Protein AF-0000000067839645 (afdb_homodimer)

Foldseek 3Di:
DPCPLVLLVQLLVLLVVLLVVVVVVCVPPPCVPPPVLVVLNVVLVVLSVLLVVLVVCLPVDLLSVLVNLLSSLVSSVSSQVSCCVPCNVVDPRRDSPCSPPCNVVSVVLNVCCVPPVDDSPPVVVVVD/DPCPLVLLVQLLVLLVVLLVVVVVVCVPPPCVPPPVLVVLNVVLVVLSVLLVVLVVCLPVDLLSVLVNLLSSLVSSVSSQVSCCVPCNVVDPRRDSDCSDPCNVVSVVLNVCCVPPVDDSPPVVVVVD

Radius of gyration: 18.56 Å; Cα contacts (8 Å, |Δi|>4): 330; chains: 2; bounding box: 55×51×39 Å

Secondary structure (DSSP, 8-state):
---TTHHHHHHHHHHHHHHHHHHHHHHTSGGGG-HHHHHHHHHHHHHHHHHHHHHTTTTS-HHHHHHHHHHHHHHHHHHHHHHHHHHTTSS---------THHHHHHHHHHHHHHH------HHHHT-/---TTHHHHHHHHHHHHHHHHHHHHHHTSGGGG-HHHHHHHHHHHHHHHHHHHHHTTTTS-HHHHHHHHHHHHHHHHHHHHHHHHHHTTSS---------THHHHHHHHHHHHHHH------HHHHT-

Organism: Pseudomonas putida (strain ATCC 47054 / DSM 6125 / CFBP 8728 / NCIMB 11950 / KT2440) (NCBI:txid160488)

Structure (mmCIF, N/CA/C/O backbone):
data_AF-0000000067839645-model_v1
#
loop_
_entity.id
_entity.type
_entity.pdbx_description
1 polymer 'Acyl-CoA dehydrogenase'
#
loop_
_atom_site.group_PDB
_atom_site.id
_atom_site.type_symbol
_atom_site.label_atom_id
_atom_site.label_alt_id
_atom_site.label_comp_id
_atom_site.label_asym_id
_atom_site.label_entity_id
_atom_site.label_seq_id
_atom_site.pdbx_PDB_ins_code
_atom_site.Cartn_x
_atom_site.Cartn_y
_atom_site.Cartn_z
_atom_site.occupancy
_atom_site.B_iso_or_equiv
_atom_site.auth_seq_id
_atom_site.auth_comp_id
_atom_site.auth_asym_id
_atom_site.auth_atom_id
_atom_site.pdbx_PDB_model_num
ATOM 1 N N . MET A 1 1 ? -16.297 13.891 -16.578 1 31.3 1 MET A N 1
ATOM 2 C CA . MET A 1 1 ? -15.297 13.172 -15.797 1 31.3 1 MET A CA 1
ATOM 3 C C . MET A 1 1 ? -15.742 11.742 -15.516 1 31.3 1 MET A C 1
ATOM 5 O O . MET A 1 1 ? -16.828 11.523 -14.977 1 31.3 1 MET A O 1
ATOM 9 N N . SER A 1 2 ? -15.43 10.781 -16.25 1 42.25 2 SER A N 1
ATOM 10 C CA . SER A 1 2 ? -16 9.438 -16.203 1 42.25 2 SER A CA 1
ATOM 11 C C . SER A 1 2 ? -16.203 8.969 -14.766 1 42.25 2 SER A C 1
ATOM 13 O O . SER A 1 2 ? -15.336 9.203 -13.914 1 42.25 2 SER A O 1
ATOM 15 N N . ASN A 1 3 ? -17.453 8.906 -14.258 1 50.56 3 ASN A N 1
ATOM 16 C CA . ASN A 1 3 ? -17.969 8.344 -13.016 1 50.56 3 ASN A CA 1
ATOM 17 C C . ASN A 1 3 ? -17.297 7.027 -12.664 1 50.56 3 ASN A C 1
ATOM 19 O O . ASN A 1 3 ? -17.797 6.27 -11.828 1 50.56 3 ASN A O 1
ATOM 23 N N . THR A 1 4 ? -16.188 6.832 -13.508 1 67.38 4 THR A N 1
ATOM 24 C CA . THR A 1 4 ? -15.57 5.523 -13.32 1 67.38 4 THR A CA 1
ATOM 25 C C . THR A 1 4 ? -14.758 5.484 -12.031 1 67.38 4 THR A C 1
ATOM 27 O O . THR A 1 4 ? -14.18 6.496 -11.625 1 67.38 4 THR A O 1
ATOM 30 N N . HIS A 1 5 ? -14.898 4.707 -11.281 1 77 5 HIS A N 1
ATOM 31 C CA . HIS A 1 5 ? -14.195 4.367 -10.047 1 77 5 HIS A CA 1
ATOM 32 C C . HIS A 1 5 ? -14.68 5.238 -8.891 1 77 5 HIS A C 1
ATOM 34 O O . HIS A 1 5 ? -13.875 5.652 -8.047 1 77 5 HIS A O 1
ATOM 40 N N . SER A 1 6 ? -15.914 5.668 -8.938 1 80.88 6 SER A N 1
ATOM 41 C CA . SER A 1 6 ? -16.484 6.613 -7.984 1 80.88 6 SER A CA 1
ATOM 42 C C . SER A 1 6 ? -16.203 6.195 -6.547 1 80.88 6 SER A C 1
ATOM 44 O O . SER A 1 6 ? -15.844 7.027 -5.715 1 80.88 6 SER A O 1
ATOM 46 N N . GLN A 1 7 ? -16.375 4.895 -6.305 1 81.75 7 GLN A N 1
ATOM 47 C CA . GLN A 1 7 ? -16.172 4.457 -4.93 1 81.75 7 GLN A CA 1
ATOM 48 C C . GLN A 1 7 ? -14.727 4.668 -4.496 1 81.75 7 GLN A C 1
ATOM 50 O O . GLN A 1 7 ? -14.469 5.184 -3.406 1 81.75 7 GLN A O 1
ATOM 55 N N . GLY A 1 8 ? -13.891 4.297 -5.367 1 90.94 8 GLY A N 1
ATOM 56 C CA . GLY A 1 8 ? -12.484 4.492 -5.059 1 90.94 8 GLY A CA 1
ATOM 57 C C . GLY A 1 8 ? -12.094 5.953 -4.926 1 90.94 8 GLY A C 1
ATOM 58 O O . GLY A 1 8 ? -11.328 6.32 -4.035 1 90.94 8 GLY A O 1
ATOM 59 N N . ARG A 1 9 ? -12.609 6.793 -5.707 1 93.12 9 ARG A N 1
ATOM 60 C CA . ARG A 1 9 ? -12.32 8.219 -5.656 1 93.12 9 ARG A CA 1
ATOM 61 C C . ARG A 1 9 ? -12.859 8.844 -4.371 1 93.12 9 ARG A C 1
ATOM 63 O O . ARG A 1 9 ? -12.211 9.719 -3.783 1 93.12 9 ARG A O 1
ATOM 70 N N . GLY A 1 10 ? -14.039 8.414 -3.971 1 92.62 10 GLY A N 1
ATOM 71 C CA . GLY A 1 10 ? -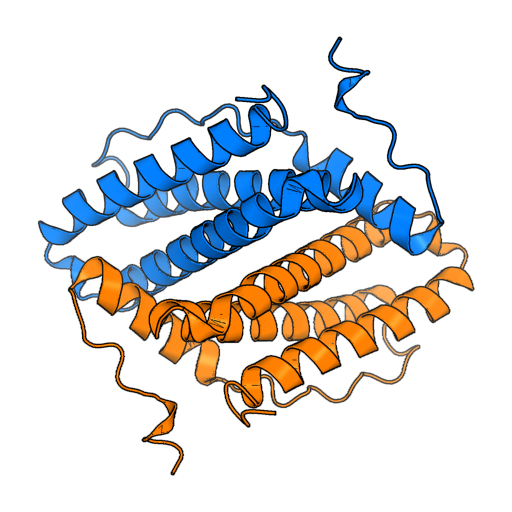14.586 8.867 -2.701 1 92.62 10 GLY A CA 1
ATOM 72 C C . GLY A 1 10 ? -13.719 8.492 -1.512 1 92.62 10 GLY A C 1
ATOM 73 O O . GLY A 1 10 ? -13.453 9.336 -0.65 1 92.62 10 GLY A O 1
ATOM 74 N N . ASP A 1 11 ? -13.281 7.238 -1.482 1 92.38 11 ASP A N 1
ATOM 75 C CA . ASP A 1 11 ? -12.406 6.773 -0.406 1 92.38 11 ASP A CA 1
ATOM 76 C C . ASP A 1 11 ? -11.109 7.582 -0.362 1 92.38 11 ASP A C 1
ATOM 78 O O . ASP A 1 11 ? -10.672 8 0.711 1 92.38 11 ASP A O 1
ATOM 82 N N . LEU A 1 12 ? -10.555 7.77 -1.471 1 95.69 12 LEU A N 1
ATOM 83 C CA . LEU A 1 12 ? -9.289 8.5 -1.539 1 95.69 12 LEU A CA 1
ATOM 84 C C . LEU A 1 12 ? -9.484 9.953 -1.117 1 95.69 12 LEU A C 1
ATOM 86 O O . LEU A 1 12 ? -8.656 10.5 -0.384 1 95.69 12 LEU A O 1
ATOM 90 N N . ALA A 1 13 ? -10.516 10.555 -1.562 1 95.5 13 ALA A N 1
ATOM 91 C CA . ALA A 1 13 ? -10.82 11.922 -1.161 1 95.5 13 ALA A CA 1
ATOM 92 C C . ALA A 1 13 ? -11 12.023 0.351 1 95.5 13 ALA A C 1
ATOM 94 O O . ALA A 1 13 ? -10.531 12.977 0.975 1 95.5 13 ALA A O 1
ATOM 95 N N . HIS A 1 14 ? -11.688 11.055 0.84 1 93.56 14 HIS A N 1
ATOM 96 C CA . HIS A 1 14 ? -11.883 11.016 2.285 1 93.56 14 HIS A CA 1
ATOM 97 C C . HIS A 1 14 ? -10.555 10.898 3.02 1 93.56 14 HIS A C 1
ATOM 99 O O . HIS A 1 14 ? -10.297 11.641 3.975 1 93.56 14 HIS A O 1
ATOM 105 N N . ALA A 1 15 ? -9.727 10.008 2.586 1 95.5 15 ALA A N 1
ATOM 106 C CA . ALA A 1 15 ? -8.414 9.82 3.207 1 95.5 15 ALA A CA 1
ATOM 107 C C . ALA A 1 15 ? -7.613 11.117 3.186 1 95.5 15 ALA A C 1
ATOM 109 O O . ALA A 1 15 ? -7.008 11.5 4.191 1 95.5 15 ALA A O 1
ATOM 110 N N . ARG A 1 16 ? -7.633 11.781 2.1 1 96.56 16 ARG A N 1
ATOM 111 C CA . ARG A 1 16 ? -6.91 13.047 1.956 1 96.56 16 ARG A CA 1
ATOM 112 C C . ARG A 1 16 ? -7.469 14.109 2.893 1 96.56 16 ARG A C 1
ATOM 114 O O . ARG A 1 16 ? -6.715 14.883 3.482 1 96.56 16 ARG A O 1
ATOM 121 N N . HIS A 1 17 ? -8.734 14.086 2.975 1 95.06 17 HIS A N 1
ATOM 122 C CA . HIS A 1 17 ? -9.391 15.062 3.844 1 95.06 17 HIS A CA 1
ATOM 123 C C . HIS A 1 17 ? -9.016 14.828 5.305 1 95.06 17 HIS A C 1
ATOM 125 O O . HIS A 1 17 ? -8.68 15.766 6.023 1 95.06 17 HIS A O 1
ATOM 131 N N . VAL A 1 18 ? -9.133 13.609 5.691 1 93.62 18 VAL A N 1
ATOM 132 C CA . VAL A 1 18 ? -8.797 13.258 7.066 1 93.62 18 VAL A CA 1
ATOM 133 C C . VAL A 1 18 ? -7.336 13.586 7.348 1 93.62 18 VAL A C 1
ATOM 135 O O . VAL A 1 18 ? -7.004 14.117 8.406 1 93.62 18 VAL A O 1
ATOM 138 N N . GLU A 1 19 ? -6.445 13.266 6.41 1 95.38 19 GLU A N 1
ATOM 139 C CA . GLU A 1 19 ? -5.031 13.578 6.59 1 95.38 19 GLU A CA 1
ATOM 140 C C . GLU A 1 19 ? -4.816 15.078 6.781 1 95.38 19 GLU A C 1
ATOM 142 O O . GLU A 1 19 ? -4.078 15.492 7.68 1 95.38 19 GLU A O 1
ATOM 147 N N . ALA A 1 20 ? -5.395 15.852 5.969 1 95.31 20 ALA A N 1
ATOM 148 C CA . ALA A 1 20 ? -5.238 17.297 6.047 1 95.31 20 ALA A CA 1
ATOM 149 C C . ALA A 1 20 ? -5.684 17.828 7.41 1 95.31 20 ALA A C 1
ATOM 151 O O . ALA A 1 20 ? -4.992 18.641 8.023 1 95.31 20 ALA A O 1
ATOM 152 N N . ALA A 1 21 ? -6.832 17.328 7.855 1 92.5 21 ALA A N 1
ATOM 153 C CA . ALA A 1 21 ? -7.34 17.734 9.164 1 92.5 21 ALA A CA 1
ATOM 154 C C . ALA A 1 21 ? -6.398 17.312 10.281 1 92.5 21 ALA A C 1
ATOM 156 O O . ALA A 1 21 ? -6.16 18.062 11.227 1 92.5 21 ALA A O 1
ATOM 157 N N . LEU A 1 22 ? -5.891 16.141 10.141 1 93.31 22 LEU A N 1
ATOM 158 C CA . LEU A 1 22 ? -4.969 15.586 11.125 1 93.31 22 LEU A CA 1
ATOM 159 C C . LEU A 1 22 ? -3.691 16.422 11.195 1 93.31 22 LEU A C 1
ATOM 161 O O . LEU A 1 22 ? -3.227 16.766 12.289 1 93.31 22 LEU A O 1
ATOM 165 N N . LEU A 1 23 ? -3.125 16.734 10.047 1 95.62 23 LEU A N 1
ATOM 166 C CA . LEU A 1 23 ? -1.9 17.516 10 1 95.62 23 LEU A CA 1
ATOM 167 C C . LEU A 1 23 ? -2.119 18.891 10.625 1 95.62 23 LEU A C 1
ATOM 169 O O . LEU A 1 23 ? -1.296 19.359 11.414 1 95.62 23 LEU A O 1
ATOM 173 N N . ASP A 1 24 ? -3.193 19.516 10.289 1 94 24 ASP A N 1
ATOM 174 C CA . ASP A 1 24 ? -3.516 20.828 10.836 1 94 24 ASP A CA 1
ATOM 175 C C . ASP A 1 24 ? -3.613 20.781 12.359 1 94 24 ASP A C 1
ATOM 177 O O . ASP A 1 24 ? -3.043 21.625 13.055 1 94 24 ASP A O 1
ATOM 181 N N . TYR A 1 25 ? -4.301 19.797 12.875 1 93.25 25 TYR A N 1
ATOM 182 C CA . TYR A 1 25 ? -4.457 19.625 14.312 1 93.25 25 TYR A CA 1
ATOM 183 C C . TYR A 1 25 ? -3.105 19.391 14.984 1 93.25 25 TYR A C 1
ATOM 185 O O . TYR A 1 25 ? -2.787 20.031 15.984 1 93.25 25 TYR A O 1
ATOM 193 N N . LEU A 1 26 ? -2.301 18.5 14.43 1 94.75 26 LEU A N 1
ATOM 194 C CA . LEU A 1 26 ? -1.041 18.094 15.039 1 94.75 26 LEU A CA 1
ATOM 195 C C . LEU A 1 26 ? -0.043 19.25 15.039 1 94.75 26 LEU A C 1
ATOM 197 O O . LEU A 1 26 ? 0.777 19.359 15.953 1 94.75 26 LEU A O 1
ATOM 201 N N . ARG A 1 27 ? -0.127 20.047 14.039 1 95.06 27 ARG A N 1
ATOM 202 C CA . ARG A 1 27 ? 0.801 21.172 13.953 1 95.06 27 ARG A CA 1
ATOM 203 C C . ARG A 1 27 ? 0.582 22.156 15.102 1 95.06 27 ARG A C 1
ATOM 205 O O . ARG A 1 27 ? 1.478 22.938 15.438 1 95.06 27 ARG A O 1
ATOM 212 N N . GLY A 1 28 ? -0.592 22.094 15.68 1 93.56 28 GLY A N 1
ATOM 213 C CA . GLY A 1 28 ? -0.87 22.906 16.844 1 93.56 28 GLY A CA 1
ATOM 214 C C . GLY A 1 28 ? -0.535 22.219 18.156 1 93.56 28 GLY A C 1
ATOM 215 O O . GLY A 1 28 ? -0.746 22.781 19.234 1 93.56 28 GLY A O 1
ATOM 216 N N . GLN A 1 29 ? -0.069 21.031 18.062 1 92.19 29 GLN A N 1
ATOM 217 C CA . GLN A 1 29 ? 0.238 20.234 19.25 1 92.19 29 GLN A CA 1
ATOM 218 C C . GLN A 1 29 ? 1.743 20.047 19.406 1 92.19 29 GLN A C 1
ATOM 220 O O . GLN A 1 29 ? 2.473 19.969 18.422 1 92.19 29 GLN A O 1
ATOM 225 N N . SER A 1 30 ? 2.227 19.859 20.594 1 92.69 30 SER A N 1
ATOM 226 C CA . SER A 1 30 ? 3.631 19.562 20.859 1 92.69 30 SER A CA 1
ATOM 227 C C . SER A 1 30 ? 3.98 18.141 20.438 1 92.69 30 SER A C 1
ATOM 229 O O . SER A 1 30 ? 5.137 17.844 20.125 1 92.69 30 SER A O 1
ATOM 231 N N . ALA A 1 31 ? 3.014 17.328 20.328 1 92 31 ALA A N 1
ATOM 232 C CA . ALA A 1 31 ? 3.205 15.922 20 1 92 31 ALA A CA 1
ATOM 233 C C . ALA A 1 31 ? 3.709 15.758 18.562 1 92 31 ALA A C 1
ATOM 235 O O . ALA A 1 31 ? 4.172 14.68 18.188 1 92 31 ALA A O 1
ATOM 236 N N . ARG A 1 32 ? 3.686 16.828 17.781 1 94.25 32 ARG A N 1
ATOM 237 C CA . ARG A 1 32 ? 4.055 16.75 16.375 1 94.25 32 ARG A CA 1
ATOM 238 C C . ARG A 1 32 ? 5.508 16.328 16.203 1 94.25 32 ARG A C 1
ATOM 240 O O . ARG A 1 32 ? 5.926 15.938 15.117 1 94.25 32 ARG A O 1
ATOM 247 N N . HIS A 1 33 ? 6.289 16.391 17.359 1 94.38 33 HIS A N 1
ATOM 248 C CA . HIS A 1 33 ? 7.707 16.047 17.281 1 94.38 33 HIS A CA 1
ATOM 249 C C . HIS A 1 33 ? 7.969 14.648 17.812 1 94.38 33 HI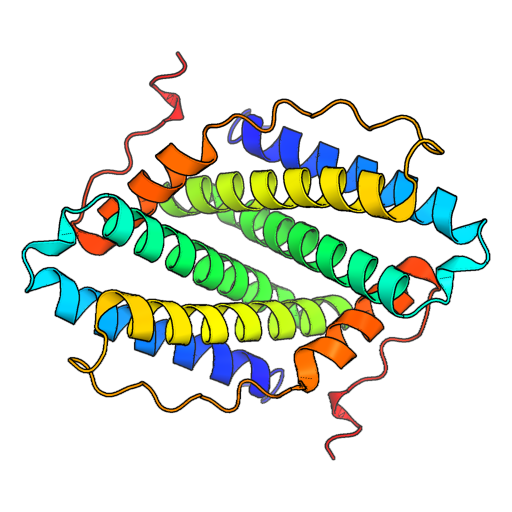S A C 1
ATOM 251 O O . HIS A 1 33 ? 9.102 14.172 17.797 1 94.38 33 HIS A O 1
ATOM 257 N N . GLU A 1 34 ? 6.926 13.922 18.25 1 95.06 34 GLU A N 1
ATOM 258 C CA . GLU A 1 34 ? 7.094 12.57 18.781 1 95.06 34 GLU A CA 1
ATOM 259 C C . GLU A 1 34 ? 7.262 11.555 17.656 1 95.06 34 GLU A C 1
ATOM 261 O O . GLU A 1 34 ? 6.531 11.594 16.656 1 95.06 34 GLU A O 1
ATOM 266 N N . ALA A 1 35 ? 8.148 10.586 17.891 1 93 35 ALA A N 1
ATOM 267 C CA . ALA A 1 35 ? 8.547 9.625 16.875 1 93 35 ALA A CA 1
ATOM 268 C C . ALA A 1 35 ? 7.348 8.805 16.406 1 93 35 ALA A C 1
ATOM 270 O O . ALA A 1 35 ? 7.188 8.555 15.203 1 93 35 ALA A O 1
ATOM 271 N N . LEU A 1 36 ? 6.504 8.422 17.344 1 91.56 36 LEU A N 1
ATOM 272 C CA . LEU A 1 36 ? 5.355 7.594 17 1 91.56 36 LEU A CA 1
ATOM 273 C C . LEU A 1 36 ? 4.355 8.375 16.156 1 91.56 36 LEU A C 1
ATOM 275 O O . LEU A 1 36 ? 3.754 7.824 15.227 1 91.56 36 LEU A O 1
ATOM 279 N N . VAL A 1 37 ? 4.211 9.648 16.453 1 94.81 37 VAL A N 1
ATOM 280 C CA . VAL A 1 37 ? 3.303 10.508 15.703 1 94.81 37 VAL A CA 1
ATOM 281 C C . VAL A 1 37 ? 3.84 10.719 14.289 1 94.81 37 VAL A C 1
ATOM 283 O O . VAL A 1 37 ? 3.111 10.547 13.312 1 94.81 37 VAL A O 1
ATOM 286 N N . ILE A 1 38 ? 5.102 10.992 14.234 1 96.19 38 ILE A N 1
ATOM 287 C CA . ILE A 1 38 ? 5.758 11.234 12.953 1 96.19 38 ILE A CA 1
ATOM 288 C C . ILE A 1 38 ? 5.684 9.977 12.094 1 96.19 38 ILE A C 1
ATOM 290 O O . ILE A 1 38 ? 5.352 10.047 10.906 1 96.19 38 ILE A O 1
ATOM 294 N N . ALA A 1 39 ? 5.898 8.867 12.703 1 93.94 39 ALA A N 1
ATOM 295 C CA . ALA A 1 39 ? 5.852 7.598 11.977 1 93.94 39 ALA A CA 1
ATOM 296 C C . ALA A 1 39 ? 4.441 7.301 11.477 1 93.94 39 ALA A C 1
ATOM 298 O O . ALA A 1 39 ? 4.262 6.816 10.359 1 93.94 39 ALA A O 1
ATOM 299 N N . ALA A 1 40 ? 3.465 7.586 12.32 1 94.19 40 ALA A N 1
ATOM 300 C CA . ALA A 1 40 ? 2.076 7.344 11.938 1 94.19 40 ALA A CA 1
ATOM 301 C C . ALA A 1 40 ? 1.67 8.227 10.758 1 94.19 40 ALA A C 1
ATOM 303 O O . ALA A 1 40 ? 0.991 7.766 9.836 1 94.19 40 ALA A O 1
ATOM 304 N N . VAL A 1 41 ? 2.119 9.438 10.758 1 96.25 41 VAL A N 1
ATOM 305 C CA . VAL A 1 41 ? 1.854 10.359 9.656 1 96.25 41 VAL A CA 1
ATOM 306 C C . VAL A 1 41 ? 2.535 9.852 8.391 1 96.25 41 VAL A C 1
ATOM 308 O O . VAL A 1 41 ? 1.938 9.867 7.309 1 96.25 41 VAL A O 1
ATOM 311 N N . GLY A 1 42 ? 3.721 9.406 8.539 1 96.25 42 GLY A N 1
ATOM 312 C CA . GLY A 1 42 ? 4.438 8.852 7.402 1 96.25 42 GLY A CA 1
ATOM 313 C C . GLY A 1 42 ? 3.756 7.645 6.793 1 96.25 42 GLY A C 1
ATOM 314 O O . GLY A 1 42 ? 3.691 7.508 5.57 1 96.25 42 GLY A O 1
ATOM 315 N N . GLU A 1 43 ? 3.25 6.797 7.641 1 94.38 43 GLU A N 1
ATOM 316 C CA . GLU A 1 43 ? 2.557 5.602 7.172 1 94.38 43 GLU A CA 1
ATOM 317 C C . GLU A 1 43 ? 1.294 5.965 6.395 1 94.38 43 GLU A C 1
ATOM 319 O O . GLU A 1 43 ? 1.037 5.41 5.324 1 94.38 43 GLU A O 1
ATOM 324 N N . LEU A 1 44 ? 0.556 6.863 6.953 1 96.38 44 LEU A N 1
ATOM 325 C CA . LEU A 1 44 ? -0.658 7.309 6.277 1 96.38 44 LEU A CA 1
ATOM 326 C C . LEU A 1 44 ? -0.33 7.938 4.93 1 96.38 44 LEU A C 1
ATOM 328 O O . LEU A 1 44 ? -1.001 7.66 3.932 1 96.38 44 LEU A O 1
ATOM 332 N N . ARG A 1 45 ? 0.666 8.742 4.891 1 96.69 45 ARG A N 1
ATOM 333 C CA . ARG A 1 45 ? 1.056 9.414 3.654 1 96.69 45 ARG A CA 1
ATOM 334 C C . ARG A 1 45 ? 1.403 8.406 2.566 1 96.69 45 ARG A C 1
ATOM 336 O O . ARG A 1 45 ? 0.997 8.562 1.413 1 96.69 45 ARG A O 1
ATOM 343 N N . ILE A 1 46 ? 2.072 7.367 2.939 1 95.5 46 ILE A N 1
ATOM 344 C CA . ILE A 1 46 ? 2.488 6.371 1.954 1 95.5 46 ILE A CA 1
ATOM 345 C C . ILE A 1 46 ? 1.259 5.684 1.366 1 95.5 46 ILE A C 1
ATOM 347 O O . ILE A 1 46 ? 1.217 5.391 0.169 1 95.5 46 ILE A O 1
ATOM 351 N N . ARG A 1 47 ? 0.303 5.41 2.207 1 96.06 47 ARG A N 1
ATOM 352 C CA . ARG A 1 47 ? -0.904 4.758 1.712 1 96.06 47 ARG A CA 1
ATOM 353 C C . ARG A 1 47 ? -1.668 5.668 0.757 1 96.06 47 ARG A C 1
ATOM 355 O O . ARG A 1 47 ? -2.203 5.211 -0.253 1 96.06 47 ARG A O 1
ATOM 362 N N . ILE A 1 48 ? -1.688 6.93 1.064 1 97.81 48 ILE A N 1
ATOM 363 C CA . ILE A 1 48 ? -2.361 7.895 0.201 1 97.81 48 ILE A CA 1
ATOM 364 C C . ILE A 1 48 ? -1.592 8.039 -1.109 1 97.81 48 ILE A C 1
ATOM 366 O O . ILE A 1 48 ? -2.188 8.055 -2.189 1 97.81 48 ILE A O 1
ATOM 370 N N . ASP A 1 49 ? -0.271 8.133 -1.041 1 97.56 49 ASP A N 1
ATOM 371 C CA . ASP A 1 49 ? 0.549 8.227 -2.246 1 97.56 49 ASP A CA 1
ATOM 372 C C . ASP A 1 49 ? 0.372 6.996 -3.131 1 97.56 49 ASP A C 1
ATOM 374 O O . ASP A 1 49 ? 0.309 7.113 -4.355 1 97.56 49 ASP A O 1
ATOM 378 N N . ALA A 1 50 ? 0.331 5.848 -2.479 1 97.69 50 ALA A N 1
ATOM 379 C CA . ALA A 1 50 ? 0.114 4.609 -3.227 1 97.69 50 ALA A CA 1
ATOM 380 C C . ALA A 1 50 ? -1.237 4.629 -3.934 1 97.69 50 ALA A C 1
ATOM 382 O O . ALA A 1 50 ? -1.334 4.27 -5.109 1 97.69 50 ALA A O 1
ATOM 383 N N . ALA A 1 51 ? -2.244 5.035 -3.236 1 97.38 51 ALA A N 1
ATOM 384 C CA . ALA A 1 51 ? -3.574 5.121 -3.832 1 97.38 51 ALA A CA 1
ATOM 385 C C . ALA A 1 51 ? -3.6 6.121 -4.984 1 97.38 51 ALA A C 1
ATOM 387 O O . ALA A 1 51 ? -4.207 5.859 -6.027 1 97.38 51 ALA A O 1
ATOM 388 N N . ASP A 1 52 ? -2.928 7.254 -4.852 1 98.06 52 ASP A N 1
ATOM 389 C CA . ASP A 1 52 ? -2.824 8.25 -5.914 1 98.06 52 ASP A CA 1
ATOM 390 C C . ASP A 1 52 ? -2.137 7.664 -7.145 1 98.06 52 ASP A C 1
ATOM 392 O O . ASP A 1 52 ? -2.578 7.887 -8.273 1 98.06 52 ASP A O 1
ATOM 396 N N . ALA A 1 53 ? -1.109 6.969 -6.895 1 98.06 53 ALA A N 1
ATOM 397 C CA . ALA A 1 53 ? -0.375 6.355 -8 1 98.06 53 ALA A CA 1
ATOM 398 C C . ALA A 1 53 ? -1.236 5.328 -8.727 1 98.06 53 ALA A C 1
ATOM 400 O O . ALA A 1 53 ? -1.219 5.254 -9.961 1 98.06 53 ALA A O 1
ATOM 401 N N . LEU A 1 54 ? -1.949 4.586 -7.988 1 97.56 54 LEU A N 1
ATOM 402 C CA . LEU A 1 54 ? -2.83 3.58 -8.578 1 97.56 54 LEU A CA 1
ATOM 403 C C . LEU A 1 54 ? -3.959 4.238 -9.359 1 97.56 54 LEU A C 1
ATOM 405 O O . LEU A 1 54 ? -4.379 3.721 -10.398 1 97.56 54 LEU A O 1
ATOM 409 N N . LEU A 1 55 ? -4.461 5.359 -8.859 1 97.19 55 LEU A N 1
ATOM 410 C CA . LEU A 1 55 ? -5.508 6.09 -9.562 1 97.19 55 LEU A CA 1
ATOM 411 C C . LEU A 1 55 ? -5.051 6.477 -10.969 1 97.19 55 LEU A C 1
ATOM 413 O O . LEU A 1 55 ? -5.828 6.387 -11.922 1 97.19 55 LEU A O 1
ATOM 417 N N . ALA A 1 56 ? -3.842 6.844 -11.07 1 96.19 56 ALA A N 1
ATOM 418 C CA . ALA A 1 56 ? -3.297 7.285 -12.352 1 96.19 56 ALA A CA 1
ATOM 419 C C . ALA A 1 56 ? -3.312 6.152 -13.375 1 96.19 56 ALA A C 1
ATOM 421 O O . ALA A 1 56 ? -3.258 6.398 -14.586 1 96.19 56 ALA A O 1
ATOM 422 N N . ARG A 1 57 ? -3.477 4.949 -12.945 1 94.56 57 ARG A N 1
ATOM 423 C CA . ARG A 1 57 ? -3.43 3.797 -13.844 1 94.56 57 ARG A CA 1
ATOM 424 C C . ARG A 1 57 ? -4.754 3.041 -13.836 1 94.56 57 ARG A C 1
ATOM 426 O O . ARG A 1 57 ? -4.855 1.951 -14.398 1 94.56 57 ARG A O 1
ATOM 433 N N . ALA A 1 58 ? -5.691 3.555 -13.164 1 95.56 58 ALA A N 1
ATOM 434 C CA . ALA A 1 58 ? -6.918 2.818 -12.883 1 95.56 58 ALA A CA 1
ATOM 435 C C . ALA A 1 58 ? -7.68 2.5 -14.164 1 95.56 58 ALA A C 1
ATOM 437 O O . ALA A 1 58 ? -8.5 1.582 -14.195 1 95.56 58 ALA A O 1
ATOM 438 N N . ASP A 1 59 ? -7.41 3.213 -15.227 1 94.12 59 ASP A N 1
ATOM 439 C CA . ASP A 1 59 ? -8.148 3.018 -16.469 1 94.12 59 ASP A CA 1
ATOM 440 C C . ASP A 1 59 ? -7.418 2.049 -17.391 1 94.12 59 ASP A C 1
ATOM 442 O O . ASP A 1 59 ? -7.906 1.729 -18.484 1 94.12 59 ASP A O 1
ATOM 446 N N . ALA A 1 60 ? -6.297 1.535 -16.984 1 94 60 ALA A N 1
ATOM 447 C CA . ALA A 1 60 ? -5.461 0.724 -17.875 1 94 60 ALA A CA 1
ATOM 448 C C . ALA A 1 60 ? -6.055 -0.669 -18.062 1 94 60 ALA A C 1
ATOM 450 O O . ALA A 1 60 ? -5.855 -1.301 -19.109 1 94 60 ALA A O 1
ATOM 451 N N . SER A 1 61 ? -6.703 -1.191 -17.078 1 92.81 61 SER A N 1
ATOM 452 C CA . SER A 1 61 ? -7.309 -2.52 -17.109 1 92.81 61 SER A CA 1
ATOM 453 C C . SER A 1 61 ? -8.297 -2.701 -15.961 1 92.81 61 SER A C 1
ATOM 455 O O . SER A 1 61 ? -8.383 -1.863 -15.062 1 92.81 61 SER A O 1
ATOM 457 N N . GLN A 1 62 ? -8.961 -3.818 -15.984 1 93.06 62 GLN A N 1
ATOM 458 C CA . GLN A 1 62 ? -9.875 -4.133 -14.898 1 93.06 62 GLN A CA 1
ATOM 459 C C . GLN A 1 62 ? -9.125 -4.43 -13.602 1 93.06 62 GLN A C 1
ATOM 461 O O . GLN A 1 62 ? -9.555 -4.027 -12.523 1 93.06 62 GLN A O 1
ATOM 466 N N . SER A 1 63 ? -8.016 -5.102 -13.758 1 93.56 63 SER A N 1
ATOM 467 C CA . SER A 1 63 ? -7.219 -5.402 -12.578 1 93.56 63 SER A CA 1
ATOM 468 C C . SER A 1 63 ? -6.641 -4.133 -11.961 1 93.56 63 SER A C 1
ATOM 470 O O . SER A 1 63 ? -6.547 -4.016 -10.734 1 93.56 63 SER A O 1
ATOM 472 N N . ALA A 1 64 ? -6.332 -3.195 -12.82 1 94.38 64 ALA A N 1
ATOM 473 C CA . ALA A 1 64 ? -5.828 -1.916 -12.328 1 94.38 64 ALA A CA 1
ATOM 474 C C . ALA A 1 64 ? -6.91 -1.156 -11.57 1 94.38 64 ALA A C 1
ATOM 476 O O . ALA A 1 64 ? -6.633 -0.516 -10.555 1 94.38 64 ALA A O 1
ATOM 477 N N . ALA A 1 65 ? -8.094 -1.228 -12.07 1 93.94 65 ALA A N 1
ATOM 478 C CA . ALA A 1 65 ? -9.219 -0.569 -11.406 1 93.94 65 ALA A CA 1
ATOM 479 C C . ALA A 1 65 ? -9.469 -1.165 -1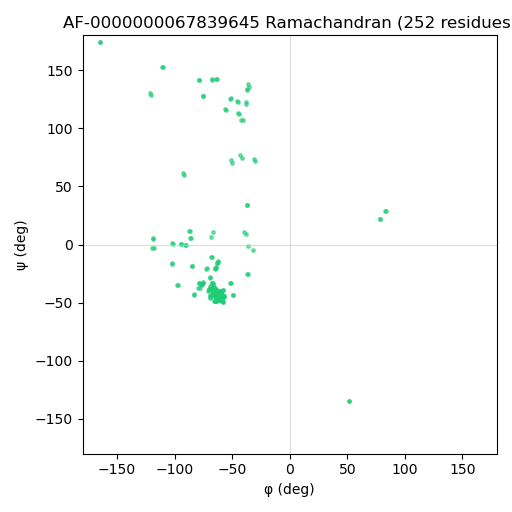0.023 1 93.94 65 ALA A C 1
ATOM 481 O O . ALA A 1 65 ? -9.695 -0.434 -9.062 1 93.94 65 ALA A O 1
ATOM 482 N N . ILE A 1 66 ? -9.383 -2.465 -9.938 1 93.44 66 ILE A N 1
ATOM 483 C CA . ILE A 1 66 ? -9.586 -3.148 -8.664 1 93.44 66 ILE A CA 1
ATOM 484 C C . ILE A 1 66 ? -8.461 -2.781 -7.699 1 93.44 66 ILE A C 1
ATOM 486 O O . ILE A 1 66 ? -8.719 -2.516 -6.52 1 93.44 66 ILE A O 1
ATOM 490 N N . ALA A 1 67 ? -7.258 -2.734 -8.172 1 94.19 67 ALA A N 1
ATOM 491 C CA . ALA A 1 67 ? -6.117 -2.354 -7.336 1 94.19 67 ALA A CA 1
ATOM 492 C C . ALA A 1 67 ? -6.305 -0.953 -6.762 1 94.19 67 ALA A C 1
ATOM 494 O O . ALA A 1 67 ? -6.035 -0.719 -5.582 1 94.19 67 ALA A O 1
ATOM 495 N N . PHE A 1 68 ? -6.773 -0.015 -7.586 1 95.88 68 PHE A N 1
ATOM 496 C CA . PHE A 1 68 ? -7.031 1.341 -7.113 1 95.88 68 PHE A CA 1
ATOM 497 C C . PHE A 1 68 ? -8.086 1.34 -6.012 1 95.88 68 PHE A C 1
ATOM 499 O O . PHE A 1 68 ? -7.898 1.963 -4.965 1 95.88 68 PHE A O 1
ATOM 506 N N . ARG A 1 69 ? -9.117 0.622 -6.27 1 93 69 ARG A N 1
ATOM 507 C CA . ARG A 1 69 ? -10.195 0.593 -5.281 1 93 69 ARG A CA 1
ATOM 508 C C . ARG A 1 69 ? -9.695 0.032 -3.953 1 93 69 ARG A C 1
ATOM 510 O O . ARG A 1 69 ? -10.023 0.562 -2.889 1 93 69 ARG A O 1
ATOM 517 N N . LEU A 1 70 ? -8.953 -1.004 -4.031 1 93.62 70 LEU A N 1
ATOM 518 C CA . LEU A 1 70 ? -8.414 -1.615 -2.824 1 93.62 70 LEU A CA 1
ATOM 519 C C . LEU A 1 70 ? -7.43 -0.675 -2.133 1 93.62 70 LEU A C 1
ATOM 521 O O . LEU A 1 70 ? -7.461 -0.525 -0.91 1 93.62 70 LEU A O 1
ATOM 525 N N . GLY A 1 71 ? -6.559 -0.013 -2.902 1 94.62 71 GLY A N 1
ATOM 526 C CA . GLY A 1 71 ? -5.621 0.947 -2.34 1 94.62 71 GLY A CA 1
ATOM 527 C C . GLY A 1 71 ? -6.305 2.133 -1.685 1 94.62 71 GLY A C 1
ATOM 528 O O . GLY A 1 71 ? -5.898 2.572 -0.606 1 94.62 71 GLY A O 1
ATOM 529 N N . ALA A 1 72 ? -7.332 2.635 -2.34 1 95.38 72 ALA A N 1
ATOM 530 C CA . ALA A 1 72 ? -8.078 3.771 -1.811 1 95.38 72 ALA A CA 1
ATOM 531 C C . ALA A 1 72 ? -8.797 3.4 -0.517 1 95.38 72 ALA A C 1
ATOM 533 O O . ALA A 1 72 ? -8.805 4.176 0.442 1 95.38 72 ALA A O 1
ATOM 534 N N . ALA A 1 73 ? -9.383 2.236 -0.523 1 92.62 73 ALA A N 1
ATOM 535 C CA . ALA A 1 73 ? -10.062 1.765 0.68 1 92.62 73 ALA A CA 1
ATOM 536 C C . ALA A 1 73 ? -9.078 1.627 1.844 1 92.62 73 ALA A C 1
ATOM 538 O O . ALA A 1 73 ? -9.414 1.96 2.984 1 92.62 73 ALA A O 1
ATOM 539 N N . GLU A 1 74 ? -7.914 1.103 1.62 1 92.19 74 GLU A N 1
ATOM 540 C CA . GLU A 1 74 ? -6.883 0.964 2.646 1 92.19 74 GLU A CA 1
ATOM 541 C C . GLU A 1 74 ? -6.461 2.326 3.189 1 92.19 74 GLU A C 1
ATOM 543 O O . GLU A 1 74 ? -6.285 2.49 4.398 1 92.19 74 GLU A O 1
ATOM 548 N N . ALA A 1 75 ? -6.266 3.26 2.318 1 95.12 75 ALA A N 1
ATOM 549 C CA . ALA A 1 75 ? -5.906 4.609 2.742 1 95.12 75 ALA A CA 1
ATOM 550 C C . ALA A 1 75 ? -6.988 5.211 3.637 1 95.12 75 ALA A C 1
ATOM 552 O O . ALA A 1 75 ? -6.688 5.805 4.672 1 95.12 75 ALA A O 1
ATOM 553 N N . ALA A 1 76 ? -8.203 5.047 3.207 1 94.06 76 ALA A N 1
ATOM 554 C CA . ALA A 1 76 ? -9.32 5.582 3.992 1 94.06 76 ALA A CA 1
ATOM 555 C C . ALA A 1 76 ? -9.383 4.93 5.367 1 94.06 76 ALA A C 1
ATOM 557 O O . ALA A 1 76 ? -9.586 5.609 6.379 1 94.06 76 ALA A O 1
ATOM 558 N N . ARG A 1 77 ? -9.188 3.646 5.367 1 91.06 77 ARG A N 1
ATOM 559 C CA . ARG A 1 77 ? -9.195 2.922 6.637 1 91.06 77 ARG A CA 1
ATOM 560 C C . ARG A 1 77 ? -8.086 3.41 7.551 1 91.06 77 ARG A C 1
ATOM 562 O O . ARG A 1 77 ? -8.312 3.666 8.734 1 91.06 77 ARG A O 1
ATOM 569 N N . LEU A 1 78 ? -6.922 3.521 7.035 1 92 78 LEU A N 1
ATOM 570 C CA . LEU A 1 78 ? -5.785 3.939 7.844 1 92 78 LEU A CA 1
ATOM 571 C C . LEU A 1 78 ? -5.953 5.379 8.32 1 92 78 LEU A C 1
ATOM 573 O O . LEU A 1 78 ? -5.543 5.723 9.43 1 92 78 LEU A O 1
ATOM 577 N N . ALA A 1 79 ? -6.508 6.18 7.508 1 93.5 79 ALA A N 1
ATOM 578 C CA . ALA A 1 79 ? -6.773 7.562 7.906 1 93.5 79 ALA A CA 1
ATOM 579 C C . ALA A 1 79 ? -7.684 7.613 9.133 1 93.5 79 ALA A C 1
ATOM 581 O O . ALA A 1 79 ? -7.41 8.336 10.086 1 93.5 79 ALA A O 1
ATOM 582 N N . ALA A 1 80 ? -8.727 6.844 9.047 1 89.38 80 ALA A N 1
ATOM 583 C CA . ALA A 1 80 ? -9.648 6.789 10.18 1 89.38 80 ALA A CA 1
ATOM 584 C C . ALA A 1 80 ? -8.961 6.254 11.43 1 89.38 80 ALA A C 1
ATOM 586 O O . ALA A 1 80 ? -9.133 6.797 12.523 1 89.38 80 ALA A O 1
ATOM 587 N N . GLN A 1 81 ? -8.164 5.215 11.289 1 89.44 81 GLN A N 1
ATOM 588 C CA . GLN A 1 81 ? -7.449 4.605 12.406 1 89.44 81 GLN A CA 1
ATOM 589 C C . GLN A 1 81 ? -6.441 5.582 13.008 1 89.44 81 GLN A C 1
ATOM 591 O O . GLN A 1 81 ? -6.367 5.723 14.234 1 89.44 81 GLN A O 1
ATOM 596 N N . THR A 1 82 ? -5.656 6.199 12.18 1 91.75 82 THR A N 1
ATOM 597 C CA . THR A 1 82 ? -4.625 7.133 12.617 1 91.75 82 THR A CA 1
ATOM 598 C C . THR A 1 82 ? -5.25 8.328 13.336 1 91.75 82 THR A C 1
ATOM 600 O O . THR A 1 82 ? -4.734 8.781 14.359 1 91.75 82 THR A O 1
ATOM 603 N N . HIS A 1 83 ? -6.324 8.805 12.797 1 87.31 83 HIS A N 1
ATOM 604 C CA . HIS A 1 83 ? -7.047 9.891 13.453 1 87.31 83 HIS A CA 1
ATOM 605 C C . HIS A 1 83 ? -7.473 9.5 14.859 1 87.31 83 HIS A C 1
ATOM 607 O O . HIS A 1 83 ? -7.254 10.258 15.812 1 87.31 83 HIS A O 1
ATOM 613 N N . PHE A 1 84 ? -8.07 8.359 14.945 1 84.5 84 PHE A N 1
ATOM 614 C CA . PHE A 1 84 ? -8.531 7.871 16.234 1 84.5 84 PHE A CA 1
ATOM 615 C C . PHE A 1 84 ? -7.359 7.707 17.203 1 84.5 84 PHE A C 1
ATOM 617 O O . PHE A 1 84 ? -7.457 8.078 18.375 1 84.5 84 PHE A O 1
ATOM 624 N N . GLU A 1 85 ? -6.246 7.203 16.75 1 85.38 85 GLU A N 1
ATOM 625 C CA . GLU A 1 85 ? -5.078 6.91 17.578 1 85.38 85 GLU A CA 1
ATOM 626 C C . GLU A 1 85 ? -4.41 8.195 18.062 1 85.38 85 GLU A C 1
ATOM 628 O O . GLU A 1 85 ? -4 8.281 19.219 1 85.38 85 GLU A O 1
ATOM 633 N N . LEU A 1 86 ? -4.336 9.172 17.281 1 87.5 86 LEU A N 1
ATOM 634 C CA . LEU A 1 86 ? -3.529 10.344 17.594 1 87.5 86 LEU A CA 1
ATOM 635 C C . LEU A 1 86 ? -4.391 11.453 18.188 1 87.5 86 LEU A C 1
ATOM 637 O O . LEU A 1 86 ? -3.9 12.266 18.984 1 87.5 86 LEU A O 1
ATOM 641 N N . VAL A 1 87 ? -5.602 11.555 17.734 1 82.69 87 VAL A N 1
ATOM 642 C CA . VAL A 1 87 ? -6.43 12.68 18.156 1 82.69 87 VAL A CA 1
ATOM 643 C C . VAL A 1 87 ? -7.426 12.234 19.219 1 82.69 87 VAL A C 1
ATOM 645 O O . VAL A 1 87 ? -7.797 13.016 20.094 1 82.69 87 VAL A O 1
ATOM 648 N N . GLY A 1 88 ? -7.523 10.789 19.219 1 67.25 88 GLY A N 1
ATOM 649 C CA . GLY A 1 88 ? -8.539 10.328 20.156 1 67.25 88 GLY A CA 1
ATOM 650 C C . GLY A 1 88 ? -9.875 11.008 19.969 1 67.25 88 GLY A C 1
ATOM 651 O O . GLY A 1 88 ? -10.414 11.023 18.859 1 67.25 88 GLY A O 1
ATOM 652 N N . SER A 1 89 ? -10.445 11.406 21.078 1 60.62 89 SER A N 1
ATOM 653 C CA . SER A 1 89 ? -11.742 12.078 21.109 1 60.62 89 SER A CA 1
ATOM 654 C C . SER A 1 89 ? -11.594 13.578 20.906 1 60.62 89 SER A C 1
ATOM 656 O O . SER A 1 89 ? -12.586 14.312 20.922 1 60.62 89 SER A O 1
ATOM 658 N N . SER A 1 90 ? -10.406 13.938 20.641 1 58.25 90 SER A N 1
ATOM 659 C CA . SER A 1 90 ? -10.211 15.383 20.625 1 58.25 90 SER A CA 1
ATOM 660 C C . SER A 1 90 ? -10.57 15.984 19.266 1 58.25 90 SER A C 1
ATOM 662 O O . SER A 1 90 ? -10.703 17.203 19.141 1 58.25 90 SER A O 1
ATOM 664 N N . LEU A 1 91 ? -10.625 15.148 18.219 1 56.75 91 LEU A N 1
ATOM 665 C CA . LEU A 1 91 ? -11.07 15.625 16.922 1 56.75 91 LEU A CA 1
ATOM 666 C C . LEU A 1 91 ? -12.289 14.852 16.438 1 56.75 91 LEU A C 1
ATOM 668 O O . LEU A 1 91 ? -12.438 13.664 16.75 1 56.75 91 LEU A O 1
ATOM 672 N N . PRO A 1 92 ? -13.312 15.664 16.016 1 52.09 92 PRO A N 1
ATOM 673 C CA . PRO A 1 92 ? -14.445 14.93 15.43 1 52.09 92 PRO A CA 1
ATOM 674 C C . PRO A 1 92 ? -14 13.852 14.445 1 52.09 92 PRO A C 1
ATOM 676 O O . PRO A 1 92 ? -13.062 14.062 13.68 1 52.09 92 PRO A O 1
ATOM 679 N N . ARG A 1 93 ? -14.461 12.625 14.781 1 53.66 93 ARG A N 1
ATOM 680 C CA . ARG A 1 93 ? -14.164 11.477 13.93 1 53.66 93 ARG A CA 1
ATOM 681 C C . ARG A 1 93 ? -14.641 11.719 12.5 1 53.66 93 ARG A C 1
ATOM 683 O O . ARG A 1 93 ? -15.742 12.211 12.281 1 53.66 93 ARG A O 1
ATOM 690 N N . PRO A 1 94 ? -13.695 11.758 11.602 1 51.97 94 PRO A N 1
ATOM 691 C CA . PRO A 1 94 ? -14.234 11.805 10.242 1 51.97 94 PRO A CA 1
ATOM 692 C C . PRO A 1 94 ? -15.273 10.719 9.977 1 51.97 94 PRO A C 1
ATOM 694 O O . PRO A 1 94 ? -15.195 9.633 10.555 1 51.97 94 PRO A O 1
ATOM 697 N N . GLN A 1 95 ? -16.438 11.07 9.531 1 48.41 95 GLN A N 1
ATOM 698 C CA . GLN A 1 95 ? -17.469 10.094 9.172 1 48.41 95 GLN A CA 1
ATOM 699 C C . GLN A 1 95 ? -16.875 8.953 8.359 1 48.41 95 GLN A C 1
ATOM 701 O O . GLN A 1 95 ? -15.992 9.164 7.523 1 48.41 95 GLN A O 1
ATOM 706 N N . PRO A 1 96 ? -16.859 7.746 8.953 1 45.72 96 PRO A N 1
ATOM 707 C CA . PRO A 1 96 ? -16.453 6.574 8.188 1 45.72 96 PRO A CA 1
ATOM 708 C C . PRO A 1 96 ? -16.781 6.688 6.703 1 45.72 96 PRO A C 1
ATOM 710 O O . PRO A 1 96 ? -17.922 6.984 6.348 1 45.72 96 PRO A O 1
ATOM 713 N N . GLY A 1 97 ? -16.141 7.438 6.031 1 46.41 97 GLY A N 1
ATOM 714 C CA . GLY A 1 97 ? -16.578 7.285 4.656 1 46.41 97 GLY A CA 1
ATOM 715 C C . GLY A 1 97 ? -16.953 5.855 4.305 1 46.41 97 GLY A C 1
ATOM 716 O O . GLY A 1 97 ? -16.719 4.938 5.09 1 46.41 97 GLY A O 1
ATOM 717 N N . SER A 1 98 ? -18.047 5.598 3.611 1 43.38 98 SER A N 1
ATOM 718 C CA . SER A 1 98 ? -18.516 4.309 3.119 1 43.38 98 SER A CA 1
ATOM 719 C C . SER A 1 98 ? -17.359 3.438 2.652 1 43.38 98 SER A C 1
ATOM 721 O O . SER A 1 98 ? -17 3.439 1.47 1 43.38 98 SER A O 1
ATOM 723 N N . ALA A 1 99 ? -16.203 3.549 3.309 1 47.12 99 ALA A N 1
ATOM 724 C CA . ALA A 1 99 ? -15.258 2.557 2.795 1 47.12 99 ALA A CA 1
ATOM 725 C C . ALA A 1 99 ? -15.945 1.207 2.592 1 47.12 99 ALA A C 1
ATOM 727 O O . ALA A 1 99 ? -16.547 0.665 3.521 1 47.12 99 ALA A O 1
ATOM 728 N N . GLU A 1 100 ? -16.688 1.032 1.598 1 44.5 100 GLU A N 1
ATOM 729 C CA . GLU A 1 100 ? -17.422 -0.179 1.262 1 44.5 100 GLU A CA 1
ATOM 730 C C . GLU A 1 100 ? -16.609 -1.432 1.588 1 44.5 100 GLU A C 1
ATOM 732 O O . GLU A 1 100 ? -15.43 -1.509 1.273 1 44.5 100 GLU A O 1
ATOM 737 N N . PRO A 1 101 ? -17.156 -2.303 2.473 1 47.09 101 PRO A N 1
ATOM 738 C CA . PRO A 1 101 ? -16.734 -3.662 2.828 1 47.09 101 PRO A CA 1
ATOM 739 C C . PRO A 1 101 ? -16.188 -4.441 1.633 1 47.09 101 PRO A C 1
ATOM 741 O O . PRO A 1 101 ? -15.828 -5.613 1.769 1 47.09 101 PRO A O 1
ATOM 744 N N . ALA A 1 102 ? -16.219 -3.779 0.486 1 51.94 102 ALA A N 1
ATOM 745 C CA . ALA A 1 102 ? -15.969 -4.555 -0.727 1 51.94 102 ALA A CA 1
ATOM 746 C C . ALA A 1 102 ? -14.539 -5.074 -0.765 1 51.94 102 ALA A C 1
ATOM 748 O O . ALA A 1 102 ? -14.188 -5.887 -1.624 1 51.94 102 ALA A O 1
ATOM 749 N N . LEU A 1 103 ? -13.75 -4.965 0.432 1 77.69 103 LEU A N 1
ATOM 750 C CA . LEU A 1 103 ? -12.305 -5.16 0.451 1 77.69 103 LEU A CA 1
ATOM 751 C C . LEU A 1 103 ? -11.961 -6.645 0.371 1 77.69 103 LEU A C 1
ATOM 753 O O . LEU A 1 103 ? -11.18 -7.059 -0.492 1 77.69 103 LEU A O 1
ATOM 757 N N . PRO A 1 104 ? -12.906 -7.348 1.027 1 81.44 104 PRO A N 1
ATOM 758 C CA . PRO A 1 104 ? -12.523 -8.758 0.945 1 81.44 104 PRO A CA 1
ATOM 759 C C . PRO A 1 104 ? -12.883 -9.391 -0.397 1 81.44 104 PRO A C 1
ATOM 761 O O . PRO A 1 104 ? -12.102 -10.172 -0.945 1 81.44 104 PRO A O 1
ATOM 764 N N . THR A 1 105 ? -14.023 -9 -0.95 1 87.19 105 THR A N 1
ATOM 765 C CA . THR A 1 105 ? -14.469 -9.578 -2.215 1 87.19 105 THR A CA 1
ATOM 766 C C . THR A 1 105 ? -13.539 -9.172 -3.352 1 87.19 105 THR A C 1
ATOM 768 O O . THR A 1 105 ? -13.148 -10 -4.172 1 87.19 105 THR A O 1
ATOM 771 N N . GLN A 1 106 ? -13.211 -7.934 -3.314 1 89.56 106 GLN A N 1
ATOM 772 C CA . GLN A 1 106 ? -12.328 -7.445 -4.371 1 89.56 106 GLN A CA 1
ATOM 773 C C . GLN A 1 106 ? -10.938 -8.078 -4.262 1 89.56 106 GLN A C 1
ATOM 775 O O . GLN A 1 106 ? -10.32 -8.398 -5.277 1 89.56 106 GLN A O 1
ATOM 780 N N . ARG A 1 107 ? -10.492 -8.234 -3.09 1 92.38 107 ARG A N 1
ATOM 781 C CA . ARG A 1 107 ? -9.195 -8.867 -2.867 1 92.38 107 ARG A CA 1
ATOM 782 C C . ARG A 1 107 ? -9.195 -10.305 -3.379 1 92.38 107 ARG A C 1
ATOM 784 O O . ARG A 1 107 ? -8.242 -10.734 -4.035 1 92.38 107 ARG A O 1
ATOM 791 N N . ARG A 1 108 ? -10.258 -11.008 -3.168 1 92.44 108 ARG A N 1
ATOM 792 C CA . ARG A 1 108 ? -10.359 -12.391 -3.621 1 92.44 108 ARG A CA 1
ATOM 793 C C . ARG A 1 108 ? -10.477 -12.461 -5.141 1 92.44 108 ARG A C 1
ATOM 795 O O . ARG A 1 108 ? -9.914 -13.359 -5.77 1 92.44 108 ARG A O 1
ATOM 802 N N . LEU A 1 109 ? -11.227 -11.539 -5.641 1 92.88 109 LEU A N 1
ATOM 803 C CA . LEU A 1 109 ? -11.359 -11.5 -7.094 1 92.88 109 LEU A CA 1
ATOM 804 C C . LEU A 1 109 ? -10.008 -11.32 -7.762 1 92.88 109 LEU A C 1
ATOM 806 O O . LEU A 1 109 ? -9.688 -12.008 -8.734 1 92.88 109 LEU A O 1
ATOM 810 N N . LEU A 1 110 ? -9.289 -10.461 -7.227 1 94.44 110 LEU A N 1
ATOM 811 C CA . LEU A 1 110 ? -7.965 -10.195 -7.781 1 94.44 110 LEU A CA 1
ATOM 812 C C . LEU A 1 110 ? -7.059 -11.414 -7.641 1 94.44 110 LEU A C 1
ATOM 814 O O . LEU A 1 110 ? -6.418 -11.828 -8.609 1 94.44 110 LEU A O 1
ATOM 818 N N . GLY A 1 111 ? -7.031 -11.961 -6.434 1 96.25 111 GLY A N 1
ATOM 819 C CA . GLY A 1 111 ? -6.227 -13.148 -6.188 1 96.25 111 GLY A CA 1
ATOM 820 C C . GLY A 1 111 ? -6.602 -14.32 -7.082 1 96.25 111 GLY A C 1
ATOM 821 O O . GLY A 1 111 ? -5.727 -14.984 -7.641 1 96.25 111 GLY A O 1
ATOM 822 N N . ASP A 1 112 ? -7.918 -14.539 -7.242 1 95.88 112 ASP A N 1
ATOM 823 C CA . ASP A 1 112 ? -8.398 -15.641 -8.07 1 95.88 112 ASP A CA 1
ATOM 824 C C . ASP A 1 112 ? -8.039 -15.414 -9.539 1 95.88 112 ASP A C 1
ATOM 826 O O . ASP A 1 112 ? -7.715 -16.359 -10.258 1 95.88 112 ASP A O 1
ATOM 830 N N . HIS A 1 113 ? -8.117 -14.242 -9.922 1 96.25 113 HIS A N 1
ATOM 831 C CA . HIS A 1 113 ? -7.738 -13.898 -11.289 1 96.25 113 HIS A CA 1
ATOM 832 C C . HIS A 1 113 ? -6.277 -14.242 -11.555 1 96.25 113 HIS A C 1
ATOM 834 O O . HIS A 1 113 ? -5.969 -14.93 -12.531 1 96.25 113 HIS A O 1
ATOM 840 N N . TYR A 1 114 ? -5.453 -13.867 -10.703 1 94.81 114 TYR A N 1
ATOM 841 C CA . TYR A 1 114 ? -4.023 -14.047 -10.938 1 94.81 114 TYR A CA 1
ATOM 842 C C . TYR A 1 114 ? -3.609 -15.492 -10.695 1 94.81 114 TYR A C 1
ATOM 844 O O . TYR A 1 114 ? -2.723 -16.016 -11.375 1 94.81 114 TYR A O 1
ATOM 852 N N . LEU A 1 115 ? -4.254 -16.094 -9.75 1 95.88 115 LEU A N 1
ATOM 853 C CA . LEU A 1 115 ? -3.869 -17.438 -9.383 1 95.88 115 LEU A CA 1
ATOM 854 C C . LEU A 1 115 ? -4.52 -18.469 -10.312 1 95.88 115 LEU A C 1
ATOM 856 O O . LEU A 1 115 ? -3.854 -19.375 -10.812 1 95.88 115 LEU A O 1
ATOM 860 N N . ASN A 1 116 ? -5.805 -18.234 -10.602 1 95.94 116 ASN A N 1
ATOM 861 C CA . ASN A 1 116 ? -6.566 -19.281 -11.289 1 95.94 116 ASN A CA 1
ATOM 862 C C . ASN A 1 116 ? -7.082 -18.781 -12.641 1 95.94 116 ASN A C 1
ATOM 864 O O . ASN A 1 116 ? -7.742 -19.531 -13.367 1 95.94 116 ASN A O 1
ATOM 868 N N . GLY A 1 117 ? -6.863 -17.562 -12.992 1 93.88 117 GLY A N 1
ATOM 869 C CA . GLY A 1 117 ? -7.316 -17.031 -14.273 1 93.88 117 GLY A CA 1
ATOM 870 C C . GLY A 1 117 ? -8.789 -16.688 -14.281 1 93.88 117 GLY A C 1
ATOM 871 O O . GLY A 1 117 ? -9.414 -16.609 -15.344 1 93.88 117 GLY A O 1
ATOM 872 N N . ALA A 1 118 ? -9.336 -16.469 -13.109 1 92.44 118 ALA A N 1
ATOM 873 C CA . ALA A 1 118 ? -10.742 -16.109 -13.008 1 92.44 118 ALA A CA 1
ATOM 874 C C . ALA A 1 118 ? -11.008 -14.758 -13.68 1 92.44 118 ALA A C 1
ATOM 876 O O . ALA A 1 118 ? -10.188 -13.844 -13.594 1 92.44 118 ALA A O 1
ATOM 877 N N . ALA A 1 119 ? -12.148 -14.602 -14.352 1 89.62 119 ALA A N 1
ATOM 878 C CA . ALA A 1 119 ? -12.531 -13.352 -15.008 1 89.62 119 ALA A CA 1
ATOM 879 C C . ALA A 1 119 ? -12.797 -12.258 -13.977 1 89.62 119 ALA A C 1
ATOM 881 O O . ALA A 1 119 ? -13.32 -12.531 -12.891 1 89.62 119 ALA A O 1
ATOM 882 N N . LEU A 1 120 ? -12.406 -11.055 -14.25 1 88.56 120 LEU A N 1
ATOM 883 C CA . LEU A 1 120 ? -12.602 -9.906 -13.359 1 88.56 120 LEU A CA 1
ATOM 884 C C . LEU A 1 120 ? -13.906 -9.195 -13.672 1 88.56 120 LEU A C 1
ATOM 886 O O . LEU A 1 120 ? -14.133 -8.766 -14.805 1 88.56 120 LEU A O 1
ATOM 890 N N . ALA A 1 121 ? -15.039 -9.883 -13.562 1 62.56 121 ALA A N 1
ATOM 891 C CA . ALA A 1 121 ? -16.328 -9.312 -13.969 1 62.56 121 ALA A CA 1
ATOM 892 C C . ALA A 1 121 ? -16.391 -7.828 -13.633 1 62.56 121 ALA A C 1
ATOM 894 O O . ALA A 1 121 ? -15.766 -7.375 -12.672 1 62.56 121 ALA A O 1
ATOM 895 N N . ASP A 1 122 ? -16.828 -7.035 -14.516 1 52.09 122 ASP A N 1
ATOM 896 C CA . ASP A 1 122 ? -17.016 -5.602 -14.336 1 52.09 122 ASP A CA 1
ATOM 897 C C . ASP A 1 122 ? -17.828 -5.312 -13.07 1 52.09 122 ASP A C 1
ATOM 899 O O . ASP A 1 122 ? -18.953 -5.773 -12.93 1 52.09 122 ASP A O 1
ATOM 903 N N . GLU A 1 123 ? -17.281 -5.48 -11.953 1 47.22 123 GLU A N 1
ATOM 904 C CA . GLU A 1 123 ? -18.109 -5.09 -10.812 1 47.22 123 GLU A CA 1
ATOM 905 C C . GLU A 1 123 ? -18.938 -3.846 -11.133 1 47.22 123 GLU A C 1
ATOM 907 O O . GLU A 1 123 ? -19.75 -3.41 -10.32 1 47.22 123 GLU A O 1
ATOM 912 N N . GLN A 1 124 ? -18.562 -3.045 -11.984 1 44.03 124 GLN A N 1
ATOM 913 C CA . GLN A 1 124 ? -19.516 -1.993 -12.328 1 44.03 124 GLN A CA 1
ATOM 914 C C . GLN A 1 124 ? -20.875 -2.58 -12.68 1 44.03 124 GLN A C 1
ATOM 916 O O . GLN A 1 124 ? -21.906 -1.926 -12.492 1 44.03 124 GLN A O 1
ATOM 921 N N . ARG A 1 125 ? -21 -3.707 -13.25 1 37.53 125 ARG A N 1
ATOM 922 C CA . ARG A 1 125 ? -22.297 -4.188 -13.68 1 37.53 125 ARG A CA 1
ATOM 923 C C . ARG A 1 125 ? -23.094 -4.738 -12.5 1 37.53 125 ARG A C 1
ATOM 925 O O . ARG A 1 125 ? -24.312 -4.891 -12.578 1 37.53 125 ARG A O 1
ATOM 932 N N . ALA A 1 126 ? -22.641 -5.332 -11.484 1 36.38 126 ALA A N 1
ATOM 933 C CA . ALA A 1 126 ? -23.5 -5.82 -10.414 1 36.38 126 ALA A CA 1
ATOM 934 C C . ALA A 1 126 ? -24.109 -4.664 -9.625 1 36.38 126 ALA A C 1
ATOM 936 O O . ALA A 1 126 ? -24.984 -4.871 -8.781 1 36.38 126 ALA A O 1
ATOM 937 N N . GLN A 1 127 ? -23.547 -3.562 -9.5 1 30.91 127 GLN A N 1
ATOM 938 C CA . GLN A 1 127 ? -24.141 -2.463 -8.75 1 30.91 127 GLN A CA 1
ATOM 939 C C . GLN A 1 127 ? -25.062 -1.636 -9.633 1 30.91 127 GLN A C 1
ATOM 941 O O . GLN A 1 127 ? -25.625 -0.624 -9.195 1 30.91 127 GLN A O 1
ATOM 946 N N . ALA A 1 128 ? -25.375 -2.172 -10.844 1 28.81 128 ALA A N 1
ATOM 947 C CA . ALA A 1 128 ? -26.547 -1.613 -11.508 1 28.81 128 ALA A CA 1
ATOM 948 C C . ALA A 1 128 ? -27.812 -2.408 -11.156 1 28.81 128 ALA A C 1
ATOM 950 O O . ALA A 1 128 ? -27.766 -3.639 -11.086 1 28.81 128 ALA A O 1
ATOM 951 N N . MET B 1 1 ? 20.359 3.643 -17.812 1 30.67 1 MET B N 1
ATOM 952 C CA . MET B 1 1 ? 19.172 3.508 -16.969 1 30.67 1 MET B CA 1
ATOM 953 C C . MET B 1 1 ? 19.422 4.074 -15.586 1 30.67 1 MET B C 1
ATOM 955 O O . MET B 1 1 ? 20.375 3.676 -14.914 1 30.67 1 MET B O 1
ATOM 959 N N . SER B 1 2 ? 19.156 5.246 -15.266 1 42.41 2 SER B N 1
ATOM 960 C CA . SER B 1 2 ? 19.594 5.934 -14.055 1 42.41 2 SER B CA 1
ATOM 961 C C . SER B 1 2 ? 19.484 5.027 -12.836 1 42.41 2 SER B C 1
ATOM 963 O O . SER B 1 2 ? 18.516 4.297 -12.68 1 42.41 2 SER B O 1
ATOM 965 N N . ASN B 1 3 ? 20.625 4.527 -12.289 1 50.41 3 ASN B N 1
ATOM 966 C CA . ASN B 1 3 ? 20.891 3.805 -11.047 1 50.41 3 ASN B CA 1
ATOM 967 C C . ASN B 1 3 ? 20.031 4.344 -9.898 1 50.41 3 ASN B C 1
ATOM 969 O O . ASN B 1 3 ? 20.312 4.059 -8.727 1 50.41 3 ASN B O 1
ATOM 973 N N . THR B 1 4 ? 19.078 5.242 -10.391 1 66.94 4 THR B N 1
ATOM 974 C CA . THR B 1 4 ? 18.328 5.914 -9.336 1 66.94 4 THR B CA 1
ATOM 975 C C . THR B 1 4 ? 17.297 4.973 -8.719 1 66.94 4 THR B C 1
ATOM 977 O O . THR B 1 4 ? 16.781 4.086 -9.398 1 66.94 4 THR B O 1
ATOM 980 N N . HIS B 1 5 ? 17.25 4.816 -7.645 1 76.69 5 HIS B N 1
ATOM 981 C CA . HIS B 1 5 ? 16.312 4.086 -6.793 1 76.69 5 HIS B CA 1
ATOM 982 C C . HIS B 1 5 ? 16.656 2.602 -6.746 1 76.69 5 HIS B C 1
ATOM 984 O O . HIS B 1 5 ? 15.773 1.751 -6.738 1 76.69 5 HIS B O 1
ATOM 990 N N . SER B 1 6 ? 17.922 2.275 -6.91 1 80.88 6 SER B N 1
ATOM 991 C CA . SER B 1 6 ? 18.406 0.905 -7.031 1 80.88 6 SER B CA 1
ATOM 992 C C . SER B 1 6 ? 17.844 0.018 -5.926 1 80.88 6 SER B C 1
ATOM 994 O O . SER B 1 6 ? 17.422 -1.107 -6.184 1 80.88 6 SER B O 1
ATOM 996 N N . GLN B 1 7 ? 17.844 0.576 -4.711 1 81.81 7 GLN B N 1
ATOM 997 C CA . GLN B 1 7 ? 17.359 -0.255 -3.613 1 81.81 7 GLN B CA 1
ATOM 998 C C . GLN B 1 7 ? 15.891 -0.602 -3.795 1 81.81 7 GLN B C 1
ATOM 1000 O O . GLN B 1 7 ? 15.492 -1.757 -3.631 1 81.81 7 GLN B O 1
ATOM 1005 N N . GLY B 1 8 ? 15.18 0.39 -4.137 1 91 8 GLY B N 1
ATOM 1006 C CA . GLY B 1 8 ? 13.766 0.151 -4.371 1 91 8 GLY B CA 1
ATOM 1007 C C . GLY B 1 8 ? 13.5 -0.777 -5.539 1 91 8 GLY B C 1
ATOM 1008 O O . GLY B 1 8 ? 12.633 -1.648 -5.465 1 91 8 GLY B O 1
ATOM 1009 N N . ARG B 1 9 ? 14.203 -0.681 -6.57 1 93.12 9 ARG B N 1
ATOM 1010 C CA . ARG B 1 9 ? 14.055 -1.535 -7.742 1 93.12 9 ARG B CA 1
ATOM 1011 C C . ARG B 1 9 ? 14.406 -2.982 -7.418 1 93.12 9 ARG B C 1
ATOM 1013 O O . ARG B 1 9 ? 13.758 -3.91 -7.902 1 93.12 9 ARG B O 1
ATOM 1020 N N . GLY B 1 10 ? 15.453 -3.146 -6.641 1 92.69 10 GLY B N 1
ATOM 1021 C CA . GLY B 1 10 ? 15.812 -4.48 -6.191 1 92.69 10 GLY B CA 1
ATOM 1022 C C . GLY B 1 10 ? 14.719 -5.148 -5.371 1 92.69 10 GLY B C 1
ATOM 1023 O O . GLY B 1 10 ? 14.383 -6.309 -5.609 1 92.69 10 GLY B O 1
ATOM 1024 N N . ASP B 1 11 ? 14.172 -4.402 -4.418 1 92.56 11 ASP B N 1
ATOM 1025 C CA . ASP B 1 11 ? 13.086 -4.922 -3.59 1 92.56 11 ASP B CA 1
ATOM 1026 C C . ASP B 1 11 ? 11.883 -5.312 -4.441 1 92.56 11 ASP B C 1
ATOM 1028 O O . ASP B 1 11 ? 11.305 -6.383 -4.246 1 92.56 11 ASP B O 1
ATOM 1032 N N . LEU B 1 12 ? 11.547 -4.484 -5.316 1 95.75 12 LEU B N 1
ATOM 1033 C CA . LEU B 1 12 ? 10.391 -4.746 -6.168 1 95.75 12 LEU B CA 1
ATOM 1034 C C . LEU B 1 12 ? 10.633 -5.953 -7.066 1 95.75 12 LEU B C 1
ATOM 1036 O O . LEU B 1 12 ? 9.75 -6.793 -7.242 1 95.75 12 LEU B O 1
ATOM 1040 N N . ALA B 1 13 ? 11.773 -6.035 -7.621 1 95.5 13 ALA B N 1
ATOM 1041 C CA . ALA B 1 13 ? 12.133 -7.188 -8.445 1 95.5 13 ALA B CA 1
ATOM 1042 C C . ALA B 1 13 ? 12.055 -8.484 -7.641 1 95.5 13 ALA B C 1
ATOM 1044 O O . ALA B 1 13 ? 11.562 -9.5 -8.133 1 95.5 13 ALA B O 1
ATOM 1045 N N . HIS B 1 14 ? 12.555 -8.359 -6.465 1 93.56 14 HIS B N 1
ATOM 1046 C CA . HIS B 1 14 ? 12.492 -9.523 -5.586 1 93.56 14 HIS B CA 1
ATOM 1047 C C . HIS B 1 14 ? 11.047 -9.93 -5.312 1 93.56 14 HIS B C 1
ATOM 1049 O O . HIS B 1 14 ? 10.703 -11.109 -5.41 1 93.56 14 HIS B O 1
ATOM 1055 N N . ALA B 1 15 ? 10.227 -8.992 -4.98 1 95.5 15 ALA B N 1
ATOM 1056 C CA . ALA B 1 15 ? 8.82 -9.266 -4.711 1 95.5 15 ALA B CA 1
ATOM 1057 C C . ALA B 1 15 ? 8.156 -9.93 -5.906 1 95.5 15 ALA B C 1
ATOM 1059 O O . ALA B 1 15 ? 7.418 -10.914 -5.75 1 95.5 15 ALA B O 1
ATOM 1060 N N . ARG B 1 16 ? 8.414 -9.445 -7.055 1 96.62 16 ARG B N 1
ATOM 1061 C CA . ARG B 1 16 ? 7.844 -10 -8.273 1 96.62 16 ARG B CA 1
ATOM 1062 C C . ARG B 1 16 ? 8.328 -11.43 -8.5 1 96.62 16 ARG B C 1
ATOM 1064 O O . ARG B 1 16 ? 7.555 -12.289 -8.922 1 96.62 16 ARG B O 1
ATOM 1071 N N . HIS B 1 17 ? 9.555 -11.602 -8.227 1 95.06 17 HIS B N 1
ATOM 1072 C CA . HIS B 1 17 ? 10.125 -12.93 -8.406 1 95.06 17 HIS B CA 1
ATOM 1073 C C . HIS B 1 17 ? 9.492 -13.938 -7.453 1 95.06 17 HIS B C 1
ATOM 1075 O O . HIS B 1 17 ? 9.117 -15.039 -7.863 1 95.06 17 HIS B O 1
ATOM 1081 N N . VAL B 1 18 ? 9.43 -13.539 -6.234 1 9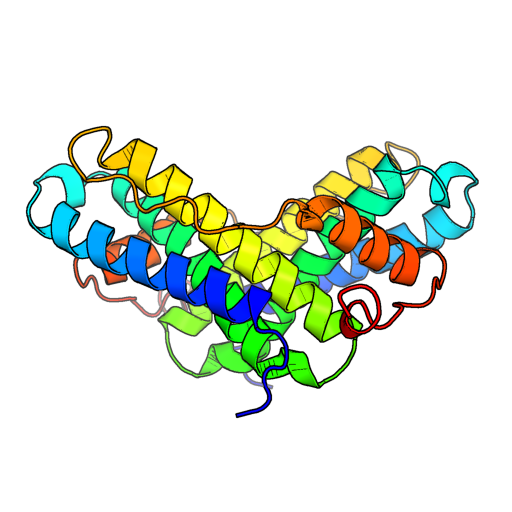3.69 18 VAL B N 1
ATOM 1082 C CA . VAL B 1 18 ? 8.836 -14.414 -5.227 1 93.69 18 VAL B CA 1
ATOM 1083 C C . VAL B 1 18 ? 7.379 -14.703 -5.582 1 93.69 18 VAL B C 1
ATOM 1085 O O . VAL B 1 18 ? 6.918 -15.836 -5.473 1 93.69 18 VAL B O 1
ATOM 1088 N N . GLU B 1 19 ? 6.633 -13.688 -6.008 1 95.38 19 GLU B N 1
ATOM 1089 C CA . GLU B 1 19 ? 5.242 -13.891 -6.402 1 95.38 19 GLU B CA 1
ATOM 1090 C C . GLU B 1 19 ? 5.133 -14.898 -7.539 1 95.38 19 GLU B C 1
ATOM 1092 O O . GLU B 1 19 ? 4.289 -15.805 -7.492 1 95.38 19 GLU B O 1
ATOM 1097 N N . ALA B 1 20 ? 5.906 -14.742 -8.539 1 95.31 20 ALA B N 1
ATOM 1098 C CA . ALA B 1 20 ? 5.867 -15.641 -9.688 1 95.31 20 ALA B CA 1
ATOM 1099 C C . ALA B 1 20 ? 6.113 -17.094 -9.266 1 95.31 20 ALA B C 1
ATOM 1101 O O . ALA B 1 20 ? 5.398 -18 -9.695 1 95.31 20 ALA B O 1
ATOM 1102 N N . ALA B 1 21 ? 7.117 -17.266 -8.422 1 92.5 21 ALA B N 1
ATOM 1103 C CA . ALA B 1 21 ? 7.426 -18.609 -7.926 1 92.5 21 ALA B CA 1
ATOM 1104 C C . ALA B 1 21 ? 6.27 -19.172 -7.102 1 92.5 21 ALA B C 1
ATOM 1106 O O . ALA B 1 21 ? 5.938 -20.359 -7.215 1 92.5 21 ALA B O 1
ATOM 1107 N N . LEU B 1 22 ? 5.699 -18.328 -6.316 1 93.31 22 LEU B N 1
ATOM 1108 C CA . LEU B 1 22 ? 4.574 -18.719 -5.477 1 93.31 22 LEU B CA 1
ATOM 1109 C C . LEU B 1 22 ? 3.383 -19.141 -6.328 1 93.31 22 LEU B C 1
ATOM 1111 O O . LEU B 1 22 ? 2.77 -20.188 -6.066 1 93.31 22 LEU B O 1
ATOM 1115 N N . LEU B 1 23 ? 3.049 -18.344 -7.332 1 95.62 23 LEU B N 1
ATOM 1116 C CA . LEU B 1 23 ? 1.925 -18.656 -8.203 1 95.62 23 LEU B CA 1
ATOM 1117 C C . LEU B 1 23 ? 2.152 -19.984 -8.922 1 95.62 23 LEU B C 1
ATOM 1119 O O . LEU B 1 23 ? 1.25 -20.828 -8.992 1 95.62 23 LEU B O 1
ATOM 1123 N N . ASP B 1 24 ? 3.322 -20.188 -9.445 1 93.94 24 ASP B N 1
ATOM 1124 C CA . ASP B 1 24 ? 3.656 -21.422 -10.133 1 93.94 24 ASP B CA 1
ATOM 1125 C C . ASP B 1 24 ? 3.482 -22.641 -9.211 1 93.94 24 ASP B C 1
ATOM 1127 O O . ASP B 1 24 ? 2.885 -23.641 -9.602 1 93.94 24 ASP B O 1
ATOM 1131 N N . TYR B 1 25 ? 3.994 -22.531 -8.008 1 93.12 25 TYR B N 1
ATOM 1132 C CA . TYR B 1 25 ? 3.879 -23.609 -7.02 1 93.12 25 TYR B CA 1
ATOM 1133 C C . TYR B 1 25 ? 2.416 -23.891 -6.691 1 93.12 25 TYR B C 1
ATOM 1135 O O . TYR B 1 25 ? 1.986 -25.047 -6.695 1 93.12 25 TYR B O 1
ATOM 1143 N N . LEU B 1 26 ? 1.636 -22.844 -6.43 1 94.75 26 LEU B N 1
ATOM 1144 C CA . LEU B 1 26 ? 0.257 -22.984 -5.973 1 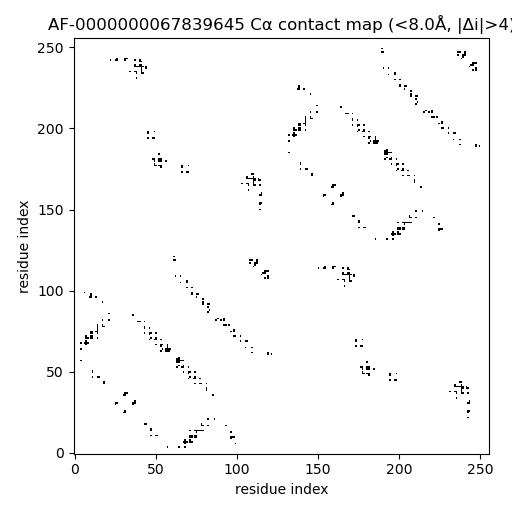94.75 26 LEU B CA 1
ATOM 1145 C C . LEU B 1 26 ? -0.62 -23.578 -7.074 1 94.75 26 LEU B C 1
ATOM 1147 O O . LEU B 1 26 ? -1.573 -24.297 -6.793 1 94.75 26 LEU B O 1
ATOM 1151 N N . ARG B 1 27 ? -0.293 -23.25 -8.281 1 95.06 27 ARG B N 1
ATOM 1152 C CA . ARG B 1 27 ? -1.091 -23.75 -9.398 1 95.06 27 ARG B CA 1
ATOM 1153 C C . ARG B 1 27 ? -0.99 -25.266 -9.5 1 95.06 27 ARG B C 1
ATOM 1155 O O . ARG B 1 27 ? -1.86 -25.922 -10.086 1 95.06 27 ARG B O 1
ATOM 1162 N N . GLY B 1 28 ? 0.049 -25.797 -8.906 1 93.56 28 GLY B N 1
ATOM 1163 C CA . GLY B 1 28 ? 0.191 -27.25 -8.859 1 93.56 28 GLY B CA 1
ATOM 1164 C C . GLY B 1 28 ? -0.427 -27.875 -7.625 1 93.56 28 GLY B C 1
ATOM 1165 O O . GLY B 1 28 ? -0.364 -29.094 -7.438 1 93.56 28 GLY B O 1
ATOM 1166 N N . GLN B 1 29 ? -0.975 -27.062 -6.793 1 92.19 29 GLN B N 1
ATOM 1167 C CA . GLN B 1 29 ? -1.553 -27.531 -5.539 1 92.19 29 GLN B CA 1
ATOM 1168 C C . GLN B 1 29 ? -3.072 -27.406 -5.551 1 92.19 29 GLN B C 1
ATOM 1170 O O . GLN B 1 29 ? -3.619 -26.484 -6.172 1 92.19 29 GLN B O 1
ATOM 1175 N N . SER B 1 30 ? -3.773 -28.219 -4.816 1 92.69 30 SER B N 1
ATOM 1176 C CA . SER B 1 30 ? -5.223 -28.109 -4.672 1 92.69 30 SER B CA 1
ATOM 1177 C C . SER B 1 30 ? -5.609 -26.906 -3.822 1 92.69 30 SER B C 1
ATOM 1179 O O . SER B 1 30 ? -6.715 -26.375 -3.953 1 92.69 30 SER B O 1
ATOM 1181 N N . ALA B 1 31 ? -4.707 -26.438 -3.062 1 92.06 31 ALA B N 1
ATOM 1182 C CA . ALA B 1 31 ? -4.953 -25.328 -2.143 1 92.06 31 ALA B CA 1
ATOM 1183 C C . ALA B 1 31 ? -5.215 -24.031 -2.904 1 92.06 31 ALA B C 1
ATOM 1185 O O . ALA B 1 31 ? -5.691 -23.047 -2.328 1 92.06 31 ALA B O 1
ATOM 1186 N N . ARG B 1 32 ? -4.973 -24.016 -4.203 1 94.25 32 ARG B N 1
ATOM 1187 C CA . ARG B 1 32 ? -5.098 -22.812 -5.012 1 94.25 32 ARG B CA 1
ATOM 1188 C C . ARG B 1 32 ? -6.531 -22.297 -5.012 1 94.25 32 ARG B C 1
ATOM 1190 O O . ARG B 1 32 ? -6.785 -21.156 -5.387 1 94.25 32 ARG B O 1
ATOM 1197 N N . HIS B 1 33 ? -7.492 -23.203 -4.539 1 94.44 33 HIS B N 1
ATOM 1198 C CA . HIS B 1 33 ? -8.891 -22.812 -4.555 1 94.44 33 HIS B CA 1
ATOM 1199 C C . HIS B 1 33 ? -9.367 -22.406 -3.166 1 94.44 33 HIS B C 1
ATOM 1201 O O . HIS B 1 33 ? -10.523 -22 -2.99 1 94.44 33 HIS B O 1
ATOM 1207 N N . GLU B 1 34 ? -8.484 -22.422 -2.156 1 95.06 34 GLU B N 1
ATOM 1208 C CA . GLU B 1 34 ? -8.859 -22.047 -0.798 1 95.06 34 GLU B CA 1
ATOM 1209 C C . GLU B 1 34 ? -8.914 -20.531 -0.643 1 95.06 34 GLU B C 1
ATOM 1211 O O . GLU B 1 34 ? -8.023 -19.812 -1.108 1 95.06 34 GLU B O 1
ATOM 1216 N N . ALA B 1 35 ? -9.922 -20.078 0.125 1 93.06 35 ALA B N 1
ATOM 1217 C CA . ALA B 1 35 ? -10.219 -18.656 0.252 1 93.06 35 ALA B CA 1
ATOM 1218 C C . ALA B 1 35 ? -9.031 -17.906 0.855 1 93.06 35 ALA B C 1
ATOM 1220 O O . ALA B 1 35 ? -8.688 -16.797 0.405 1 93.06 35 ALA B O 1
ATOM 1221 N N . LEU B 1 36 ? -8.406 -18.516 1.834 1 91.56 36 LEU B N 1
ATOM 1222 C CA . LEU B 1 36 ? -7.297 -17.844 2.506 1 91.56 36 LEU B CA 1
ATOM 1223 C C . LEU B 1 36 ? -6.098 -17.719 1.573 1 91.56 36 LEU B C 1
ATOM 1225 O O . LEU B 1 36 ? -5.391 -16.703 1.602 1 91.56 36 LEU B O 1
ATOM 1229 N N . VAL B 1 37 ? -5.898 -18.719 0.736 1 94.81 37 VAL B N 1
ATOM 1230 C CA . VAL B 1 37 ? -4.801 -18.688 -0.224 1 94.81 37 VAL B CA 1
ATOM 1231 C C . VAL B 1 37 ? -5.062 -17.625 -1.288 1 94.81 37 VAL B C 1
ATOM 1233 O O . VAL B 1 37 ? -4.191 -16.812 -1.578 1 94.81 37 VAL B O 1
ATOM 1236 N N . ILE B 1 38 ? -6.27 -17.641 -1.766 1 96.12 38 ILE B N 1
ATOM 1237 C CA . ILE B 1 38 ? -6.668 -16.688 -2.795 1 96.12 38 ILE B CA 1
ATOM 1238 C C . ILE B 1 38 ? -6.555 -15.258 -2.254 1 96.12 38 ILE B C 1
ATOM 1240 O O . ILE B 1 38 ? -6.016 -14.375 -2.924 1 96.12 38 ILE B O 1
ATOM 1244 N N . ALA B 1 39 ? -6.961 -15.086 -1.044 1 93.88 39 ALA B N 1
ATOM 1245 C CA . ALA B 1 39 ? -6.906 -13.766 -0.425 1 93.88 39 ALA B CA 1
ATOM 1246 C C . ALA B 1 39 ? -5.461 -13.312 -0.225 1 93.88 39 ALA B C 1
ATOM 1248 O O . ALA B 1 39 ? -5.133 -12.141 -0.435 1 93.88 39 ALA B O 1
ATOM 1249 N N . ALA B 1 40 ? -4.625 -14.242 0.192 1 94.12 40 ALA B N 1
ATOM 1250 C CA . ALA B 1 40 ? -3.219 -13.922 0.411 1 94.12 40 ALA B CA 1
ATOM 1251 C C . ALA B 1 40 ? -2.537 -13.523 -0.896 1 94.12 40 ALA B C 1
ATOM 1253 O O . ALA B 1 40 ? -1.752 -12.578 -0.93 1 94.12 40 ALA B O 1
ATOM 1254 N N . VAL B 1 41 ? -2.865 -14.188 -1.948 1 96.25 41 VAL B N 1
ATOM 1255 C CA . VAL B 1 41 ? -2.332 -13.867 -3.268 1 96.25 41 VAL B CA 1
ATOM 1256 C C . VAL B 1 41 ? -2.824 -12.484 -3.699 1 96.25 41 VAL B C 1
ATOM 1258 O O . VAL B 1 41 ? -2.049 -11.68 -4.223 1 96.25 41 VAL B O 1
ATOM 1261 N N . GLY B 1 42 ? -4.051 -12.234 -3.455 1 96.19 42 GLY B N 1
ATOM 1262 C CA . GLY B 1 42 ? -4.602 -10.93 -3.781 1 96.19 42 GLY B CA 1
ATOM 1263 C C . GLY B 1 42 ? -3.934 -9.789 -3.031 1 96.19 42 GLY B C 1
ATOM 1264 O O . GLY B 1 42 ? -3.666 -8.734 -3.605 1 96.19 42 GLY B O 1
ATOM 1265 N N . GLU B 1 43 ? -3.664 -10.039 -1.778 1 94.19 43 GLU B N 1
ATOM 1266 C CA . GLU B 1 43 ? -3.006 -9.023 -0.96 1 94.19 43 GLU B CA 1
ATOM 1267 C C . GLU B 1 43 ? -1.603 -8.719 -1.476 1 94.19 43 GLU B C 1
ATOM 1269 O O . GLU B 1 43 ? -1.214 -7.555 -1.591 1 94.19 43 GLU B O 1
ATOM 1274 N N . LEU B 1 44 ? -0.897 -9.758 -1.762 1 96.31 44 LEU B N 1
ATOM 1275 C CA . LEU B 1 44 ? 0.45 -9.586 -2.293 1 96.31 44 LEU B CA 1
ATOM 1276 C C . LEU B 1 44 ? 0.419 -8.836 -3.621 1 96.31 44 LEU B C 1
ATOM 1278 O O . LEU B 1 44 ? 1.225 -7.93 -3.846 1 96.31 44 LEU B O 1
ATOM 1282 N N . ARG B 1 45 ? -0.482 -9.188 -4.457 1 96.69 45 ARG B N 1
ATOM 1283 C CA . ARG B 1 45 ? -0.591 -8.547 -5.77 1 96.69 45 ARG B CA 1
ATOM 1284 C C . ARG B 1 45 ? -0.833 -7.051 -5.633 1 96.69 45 ARG B C 1
ATOM 1286 O O . ARG B 1 45 ? -0.219 -6.25 -6.344 1 96.69 45 ARG B O 1
ATOM 1293 N N . ILE B 1 46 ? -1.639 -6.68 -4.691 1 95.44 46 ILE B N 1
ATOM 1294 C CA . ILE B 1 46 ? -1.965 -5.266 -4.523 1 95.44 46 ILE B CA 1
ATOM 1295 C C . ILE B 1 46 ? -0.718 -4.496 -4.09 1 95.44 46 ILE B C 1
ATOM 1297 O O . ILE B 1 46 ? -0.497 -3.365 -4.523 1 95.44 46 ILE B O 1
ATOM 1301 N N . ARG B 1 47 ? 0.046 -5.105 -3.23 1 96 47 ARG B N 1
ATOM 1302 C CA . ARG B 1 47 ? 1.258 -4.434 -2.775 1 96 47 ARG B CA 1
ATOM 1303 C C . ARG B 1 47 ? 2.254 -4.27 -3.918 1 96 47 ARG B C 1
ATOM 1305 O O . ARG B 1 47 ? 2.914 -3.232 -4.031 1 96 47 ARG B O 1
ATOM 1312 N N . ILE B 1 48 ? 2.326 -5.246 -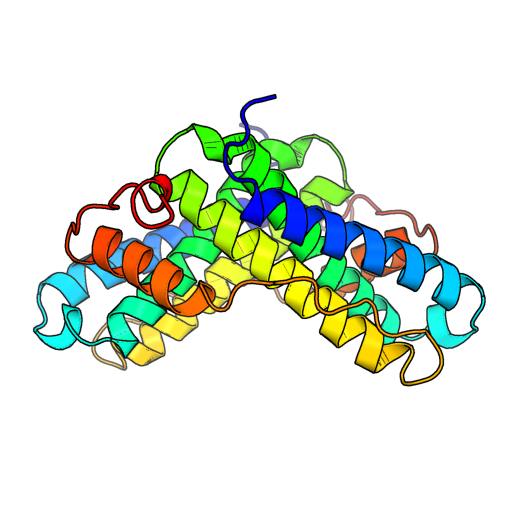4.758 1 97.81 48 ILE B N 1
ATOM 1313 C CA . ILE B 1 48 ? 3.225 -5.176 -5.906 1 97.81 48 ILE B CA 1
ATOM 1314 C C . ILE B 1 48 ? 2.711 -4.137 -6.902 1 97.81 48 ILE B C 1
ATOM 1316 O O . ILE B 1 48 ? 3.486 -3.328 -7.418 1 97.81 48 ILE B O 1
ATOM 1320 N N . ASP B 1 49 ? 1.421 -4.133 -7.16 1 97.5 49 ASP B N 1
ATOM 1321 C CA . ASP B 1 49 ? 0.834 -3.148 -8.062 1 97.5 49 ASP B CA 1
ATOM 1322 C C . ASP B 1 49 ? 1.051 -1.729 -7.547 1 97.5 49 ASP B C 1
ATOM 1324 O O . ASP B 1 49 ? 1.337 -0.816 -8.32 1 97.5 49 ASP B O 1
ATOM 1328 N N . ALA B 1 50 ? 0.87 -1.582 -6.246 1 97.69 50 ALA B N 1
ATOM 1329 C CA . ALA B 1 50 ? 1.102 -0.274 -5.637 1 97.69 50 ALA B CA 1
ATOM 1330 C C . ALA B 1 50 ? 2.553 0.166 -5.816 1 97.69 50 ALA B C 1
ATOM 1332 O O . ALA B 1 50 ? 2.818 1.315 -6.176 1 97.69 50 ALA B O 1
ATOM 1333 N N . ALA B 1 51 ? 3.459 -0.724 -5.578 1 97.38 51 ALA B N 1
ATOM 1334 C CA . ALA B 1 51 ? 4.875 -0.413 -5.75 1 97.38 51 ALA B CA 1
ATOM 1335 C C . ALA B 1 51 ? 5.191 -0.074 -7.203 1 97.38 51 ALA B C 1
ATOM 1337 O O . ALA B 1 51 ? 5.949 0.857 -7.48 1 97.38 51 ALA B O 1
ATOM 1338 N N . ASP B 1 52 ? 4.609 -0.776 -8.156 1 98.06 52 ASP B N 1
ATOM 1339 C CA . ASP B 1 52 ? 4.781 -0.491 -9.578 1 98.06 52 ASP B CA 1
ATOM 1340 C C . ASP B 1 52 ? 4.27 0.904 -9.93 1 98.06 52 ASP B C 1
ATOM 1342 O O . ASP B 1 52 ? 4.918 1.644 -10.672 1 98.06 52 ASP B O 1
ATOM 1346 N N . ALA B 1 53 ? 3.154 1.195 -9.398 1 98.06 53 ALA B N 1
ATOM 1347 C CA . ALA B 1 53 ? 2.572 2.508 -9.656 1 98.06 53 ALA B CA 1
ATOM 1348 C C . ALA B 1 53 ? 3.447 3.621 -9.094 1 98.06 53 ALA B C 1
ATOM 1350 O O . ALA B 1 53 ? 3.635 4.66 -9.727 1 98.06 53 ALA B O 1
ATOM 1351 N N . LEU B 1 54 ? 3.955 3.398 -7.953 1 97.56 54 LEU B N 1
ATOM 1352 C CA . LEU B 1 54 ? 4.828 4.379 -7.32 1 97.56 54 LEU B CA 1
ATOM 1353 C C . LEU B 1 54 ? 6.133 4.531 -8.102 1 97.56 54 LEU B C 1
ATOM 1355 O O . LEU B 1 54 ? 6.676 5.637 -8.203 1 97.56 54 LEU B O 1
ATOM 1359 N N . LEU B 1 55 ? 6.637 3.43 -8.633 1 97.25 55 LEU B N 1
ATOM 1360 C CA . LEU B 1 55 ? 7.852 3.475 -9.438 1 97.25 55 LEU B CA 1
ATOM 1361 C C . LEU B 1 55 ? 7.684 4.418 -10.625 1 97.25 55 LEU B C 1
ATOM 1363 O O . LEU B 1 55 ? 8.602 5.172 -10.961 1 97.25 55 LEU B O 1
ATOM 1367 N N . ALA B 1 56 ? 6.551 4.391 -11.188 1 96.25 56 ALA B N 1
ATOM 1368 C CA . ALA B 1 56 ? 6.273 5.215 -12.367 1 96.25 56 ALA B CA 1
ATOM 1369 C C . ALA B 1 56 ? 6.367 6.699 -12.031 1 96.25 56 ALA B C 1
ATOM 1371 O O . ALA B 1 56 ? 6.539 7.535 -12.922 1 96.25 56 ALA B O 1
ATOM 1372 N N . ARG B 1 57 ? 6.344 7.043 -10.781 1 94.56 57 ARG B N 1
ATOM 1373 C CA . ARG B 1 57 ? 6.352 8.445 -10.367 1 94.56 57 ARG B CA 1
ATOM 1374 C C . ARG B 1 57 ? 7.578 8.766 -9.523 1 94.56 57 ARG B C 1
ATOM 1376 O O . ARG B 1 57 ? 7.676 9.844 -8.945 1 94.56 57 ARG B O 1
ATOM 1383 N N . ALA B 1 58 ? 8.43 7.84 -9.398 1 95.56 58 ALA B N 1
ATOM 1384 C CA . ALA B 1 58 ? 9.516 7.93 -8.422 1 95.56 58 ALA B CA 1
ATOM 1385 C C . ALA B 1 58 ? 10.461 9.078 -8.758 1 95.56 58 ALA B C 1
ATOM 1387 O O . ALA B 1 58 ? 11.188 9.57 -7.891 1 95.56 58 ALA B O 1
ATOM 1388 N N . ASP B 1 59 ? 10.445 9.539 -9.984 1 94.12 59 ASP B N 1
ATOM 1389 C CA . ASP B 1 59 ? 11.367 10.586 -10.406 1 94.12 59 ASP B CA 1
ATOM 1390 C C . ASP B 1 59 ? 10.734 11.969 -10.281 1 94.12 59 ASP B C 1
ATOM 1392 O O . ASP B 1 59 ? 11.375 12.984 -10.547 1 94.12 59 ASP B O 1
ATOM 1396 N N . ALA B 1 60 ? 9.516 12.047 -9.836 1 93.94 60 ALA B N 1
ATOM 1397 C CA . ALA B 1 60 ? 8.781 13.305 -9.828 1 93.94 60 ALA B CA 1
ATOM 1398 C C . ALA B 1 60 ? 9.273 14.219 -8.703 1 93.94 60 ALA B C 1
ATOM 1400 O O . ALA B 1 60 ? 9.211 15.445 -8.82 1 93.94 60 ALA B O 1
ATOM 1401 N N . SER B 1 61 ? 9.688 13.672 -7.602 1 92.81 61 SER B N 1
ATOM 1402 C CA . SER B 1 61 ? 10.164 14.422 -6.441 1 92.81 61 SER B CA 1
ATOM 1403 C C . SER B 1 61 ? 10.922 13.516 -5.473 1 92.81 61 SER B C 1
ATOM 1405 O O . SER B 1 61 ? 10.914 12.297 -5.625 1 92.81 61 SER B O 1
ATOM 1407 N N . GLN B 1 62 ? 11.477 14.133 -4.477 1 93.19 62 GLN B N 1
ATOM 1408 C CA . GLN B 1 62 ? 12.164 13.352 -3.445 1 93.19 62 GLN B CA 1
ATOM 1409 C C . GLN B 1 62 ? 11.164 12.555 -2.607 1 93.19 62 GLN B C 1
ATOM 1411 O O . GLN B 1 62 ? 11.438 11.406 -2.242 1 93.19 62 GLN B O 1
ATOM 1416 N N . SER B 1 63 ? 10.047 13.18 -2.346 1 93.62 63 SER B N 1
ATOM 1417 C CA . SER B 1 63 ? 9.031 12.469 -1.573 1 93.62 63 SER B CA 1
ATOM 1418 C C . SER B 1 63 ? 8.469 11.289 -2.352 1 93.62 63 SER B C 1
ATOM 1420 O O . SER B 1 63 ? 8.18 10.234 -1.771 1 93.62 63 SER B O 1
ATOM 1422 N N . ALA B 1 64 ? 8.398 11.461 -3.643 1 94.5 64 ALA B N 1
ATOM 1423 C CA . ALA B 1 64 ? 7.934 10.359 -4.484 1 94.5 64 ALA B CA 1
ATOM 1424 C C . ALA B 1 64 ? 8.93 9.203 -4.48 1 94.5 64 ALA B C 1
ATOM 1426 O O . ALA B 1 64 ? 8.539 8.039 -4.473 1 94.5 64 ALA B O 1
ATOM 1427 N N . ALA B 1 65 ? 10.18 9.547 -4.5 1 94.06 65 ALA B N 1
ATOM 1428 C CA . ALA B 1 65 ? 11.219 8.523 -4.465 1 94.06 65 ALA B CA 1
ATOM 1429 C C . ALA B 1 65 ? 11.164 7.734 -3.158 1 94.06 65 ALA B C 1
ATOM 1431 O O . ALA B 1 65 ? 11.297 6.504 -3.162 1 94.06 65 ALA B O 1
ATOM 1432 N N . ILE B 1 66 ? 10.953 8.43 -2.07 1 93.56 66 ILE B N 1
ATOM 1433 C CA . ILE B 1 66 ? 10.875 7.785 -0.764 1 93.56 66 ILE B CA 1
ATOM 1434 C C . ILE B 1 66 ? 9.641 6.891 -0.707 1 93.56 66 ILE B C 1
ATOM 1436 O O . ILE B 1 66 ? 9.703 5.762 -0.213 1 93.56 66 ILE B O 1
ATOM 1440 N N . ALA B 1 67 ? 8.539 7.352 -1.226 1 94.31 67 ALA B N 1
ATOM 1441 C CA . ALA B 1 67 ? 7.312 6.562 -1.259 1 94.31 67 ALA B CA 1
ATOM 1442 C C . ALA B 1 67 ? 7.523 5.258 -2.027 1 94.31 67 ALA B C 1
ATOM 1444 O O . ALA B 1 67 ? 7.074 4.195 -1.595 1 94.31 67 ALA B O 1
ATOM 1445 N N . PHE B 1 68 ? 8.203 5.344 -3.16 1 95.94 68 PHE B N 1
ATOM 1446 C CA . PHE B 1 68 ? 8.492 4.145 -3.939 1 95.94 68 PHE B CA 1
ATOM 1447 C C . PHE B 1 68 ? 9.336 3.166 -3.133 1 95.94 68 PHE B C 1
ATOM 1449 O O . PHE B 1 68 ? 9.023 1.974 -3.074 1 95.94 68 PHE B O 1
ATOM 1456 N N . ARG B 1 69 ? 10.344 3.697 -2.541 1 93.19 69 ARG B N 1
ATOM 1457 C CA . ARG B 1 69 ? 11.219 2.82 -1.771 1 93.19 69 ARG B CA 1
ATOM 1458 C C . ARG B 1 69 ? 10.453 2.123 -0.653 1 93.19 69 ARG B C 1
ATOM 1460 O O . ARG B 1 69 ? 10.633 0.926 -0.422 1 93.19 69 ARG B O 1
ATOM 1467 N N . LEU B 1 70 ? 9.641 2.859 0.016 1 93.75 70 LEU B N 1
ATOM 1468 C CA . LEU B 1 70 ? 8.844 2.291 1.1 1 93.75 70 LEU B CA 1
ATOM 1469 C C . LEU B 1 70 ? 7.844 1.272 0.563 1 93.75 70 LEU B C 1
ATOM 1471 O O . LEU B 1 70 ? 7.676 0.197 1.142 1 93.75 70 LEU B O 1
ATOM 1475 N N . GLY B 1 71 ? 7.18 1.582 -0.555 1 94.75 71 GLY B N 1
ATOM 1476 C CA . GLY B 1 71 ? 6.25 0.651 -1.173 1 94.75 71 GLY B CA 1
ATOM 1477 C C . GLY B 1 71 ? 6.91 -0.632 -1.64 1 94.75 71 GLY B C 1
ATOM 1478 O O . GLY B 1 71 ? 6.363 -1.722 -1.455 1 94.75 71 GLY B O 1
ATOM 1479 N N . ALA B 1 72 ? 8.078 -0.486 -2.238 1 95.56 72 ALA B N 1
ATOM 1480 C CA . ALA B 1 72 ? 8.82 -1.646 -2.725 1 95.56 72 ALA B CA 1
ATOM 1481 C C . ALA B 1 72 ? 9.266 -2.535 -1.567 1 95.56 72 ALA B C 1
ATOM 1483 O O . ALA B 1 72 ? 9.172 -3.762 -1.648 1 95.56 72 ALA B O 1
ATOM 1484 N N . ALA B 1 73 ? 9.734 -1.903 -0.536 1 92.75 73 ALA B N 1
ATOM 1485 C CA . ALA B 1 73 ? 10.156 -2.66 0.644 1 92.75 73 ALA B CA 1
ATOM 1486 C C . ALA B 1 73 ? 8.977 -3.43 1.241 1 92.75 73 ALA B C 1
ATOM 1488 O O . ALA B 1 73 ? 9.133 -4.574 1.675 1 92.75 73 ALA B O 1
ATOM 1489 N N . GLU B 1 74 ? 7.824 -2.84 1.335 1 92.12 74 GLU B N 1
ATOM 1490 C CA . GLU B 1 74 ? 6.625 -3.494 1.847 1 92.12 74 GLU B CA 1
ATOM 1491 C C . GLU B 1 74 ? 6.238 -4.691 0.983 1 92.12 74 GLU B C 1
ATOM 1493 O O . GLU B 1 74 ? 5.875 -5.75 1.504 1 92.12 74 GLU B O 1
ATOM 1498 N N . ALA B 1 75 ? 6.273 -4.516 -0.295 1 95.19 75 ALA B N 1
ATOM 1499 C CA . ALA B 1 75 ? 5.973 -5.617 -1.206 1 95.19 75 ALA B CA 1
ATOM 1500 C C . ALA B 1 75 ? 6.934 -6.785 -0.995 1 95.19 75 ALA B C 1
ATOM 1502 O O . ALA B 1 75 ? 6.512 -7.941 -0.939 1 95.19 75 ALA B O 1
ATOM 1503 N N . ALA B 1 76 ? 8.188 -6.445 -0.901 1 94.19 76 ALA B N 1
ATOM 1504 C CA . ALA B 1 76 ? 9.188 -7.484 -0.693 1 94.19 76 ALA B CA 1
ATOM 1505 C C . ALA B 1 76 ? 8.953 -8.219 0.625 1 94.19 76 ALA B C 1
ATOM 1507 O O . ALA B 1 76 ? 9.039 -9.445 0.682 1 94.19 76 ALA B O 1
ATOM 1508 N N . ARG B 1 77 ? 8.656 -7.457 1.634 1 91.06 77 ARG B N 1
ATOM 1509 C CA . ARG B 1 77 ? 8.383 -8.055 2.936 1 91.06 77 ARG B CA 1
ATOM 1510 C C . ARG B 1 77 ? 7.172 -8.984 2.867 1 91.06 77 ARG B C 1
ATOM 1512 O O . ARG B 1 77 ? 7.215 -10.109 3.367 1 91.06 77 ARG B O 1
ATOM 1519 N N . LEU B 1 78 ? 6.121 -8.531 2.287 1 92.06 78 LEU B N 1
ATOM 1520 C CA . LEU B 1 78 ? 4.902 -9.328 2.211 1 92.06 78 LEU B CA 1
ATOM 1521 C C . LEU B 1 78 ? 5.117 -10.57 1.351 1 92.06 78 LEU B C 1
ATOM 1523 O O . LEU B 1 78 ? 4.551 -11.633 1.631 1 92.06 78 LEU B O 1
ATOM 1527 N N . ALA B 1 79 ? 5.871 -10.43 0.338 1 93.5 79 ALA B N 1
ATOM 1528 C CA . ALA B 1 79 ? 6.188 -11.586 -0.501 1 93.5 79 ALA B CA 1
ATOM 1529 C C . ALA B 1 79 ? 6.871 -12.68 0.309 1 93.5 79 ALA B C 1
ATOM 1531 O O . ALA B 1 79 ? 6.5 -13.852 0.217 1 93.5 79 ALA B O 1
ATOM 1532 N N . ALA B 1 80 ? 7.836 -12.258 1.06 1 89.38 80 ALA B N 1
ATOM 1533 C CA . ALA B 1 80 ? 8.547 -13.219 1.902 1 89.38 80 ALA B CA 1
ATOM 1534 C C . ALA B 1 80 ? 7.602 -13.852 2.924 1 89.38 80 ALA B C 1
ATOM 1536 O O . ALA B 1 80 ? 7.629 -15.07 3.139 1 89.38 80 ALA B O 1
ATOM 1537 N N . GLN B 1 81 ? 6.75 -13.062 3.541 1 89.44 81 GLN B N 1
ATOM 1538 C CA . GLN B 1 81 ? 5.797 -13.539 4.539 1 89.44 81 GLN B CA 1
ATOM 1539 C C . GLN B 1 81 ? 4.793 -14.516 3.922 1 89.44 81 GLN B C 1
ATOM 1541 O O . GLN B 1 81 ? 4.523 -15.578 4.484 1 89.44 81 GLN B O 1
ATOM 1546 N N . THR B 1 82 ? 4.227 -14.133 2.822 1 91.62 82 THR B N 1
ATOM 1547 C CA . THR B 1 82 ? 3.227 -14.945 2.141 1 91.62 82 THR B CA 1
ATOM 1548 C C . THR B 1 82 ? 3.82 -16.281 1.695 1 91.62 82 THR B C 1
ATOM 1550 O O . THR B 1 82 ? 3.176 -17.328 1.814 1 91.62 82 THR B O 1
ATOM 1553 N N . HIS B 1 83 ? 5.004 -16.219 1.194 1 87.44 83 HIS B N 1
ATOM 1554 C CA . HIS B 1 83 ? 5.695 -17.453 0.813 1 87.44 83 HIS B CA 1
ATOM 1555 C C . HIS B 1 83 ? 5.832 -18.391 2.002 1 87.44 83 HIS B C 1
ATOM 1557 O O . HIS B 1 83 ? 5.523 -19.578 1.893 1 87.44 83 HIS B O 1
ATOM 1563 N N . PHE B 1 84 ? 6.301 -17.859 3.078 1 84.19 84 PHE B N 1
ATOM 1564 C CA . PHE B 1 84 ? 6.477 -18.656 4.285 1 84.19 84 PHE B CA 1
ATOM 1565 C C . PHE B 1 84 ? 5.145 -19.234 4.754 1 84.19 84 PHE B C 1
ATOM 1567 O O . PHE B 1 84 ? 5.07 -20.391 5.141 1 84.19 84 PHE B O 1
ATOM 1574 N N . GLU B 1 85 ? 4.094 -18.453 4.711 1 85.12 85 GLU B N 1
ATOM 1575 C CA . GLU B 1 85 ? 2.775 -18.844 5.203 1 85.12 85 GLU B CA 1
ATOM 1576 C C . GLU B 1 85 ? 2.158 -19.938 4.332 1 85.12 85 GLU B C 1
ATOM 1578 O O . GLU B 1 85 ? 1.561 -20.891 4.848 1 85.12 85 GLU B O 1
ATOM 1583 N N . LEU B 1 86 ? 2.305 -19.891 3.08 1 87.25 86 LEU B N 1
ATOM 1584 C CA . LEU B 1 86 ? 1.567 -20.75 2.164 1 87.25 86 LEU B CA 1
ATOM 1585 C C . LEU B 1 86 ? 2.404 -21.953 1.765 1 87.25 86 LEU B C 1
ATOM 1587 O O . LEU B 1 86 ? 1.862 -23.031 1.479 1 87.25 86 LEU B O 1
ATOM 1591 N N . VAL B 1 87 ? 3.67 -21.75 1.642 1 82.56 87 VAL B N 1
ATOM 1592 C CA . VAL B 1 87 ? 4.516 -22.812 1.104 1 82.56 87 VAL B CA 1
ATOM 1593 C C . VAL B 1 87 ? 5.273 -23.5 2.238 1 82.56 87 VAL B C 1
ATOM 1595 O O . VAL B 1 87 ? 5.547 -24.688 2.176 1 82.56 87 VAL B O 1
ATOM 1598 N N . GLY B 1 88 ? 5.238 -22.656 3.42 1 67.56 88 GLY B N 1
ATOM 1599 C CA . GLY B 1 88 ? 6.039 -23.219 4.492 1 67.56 88 GLY B CA 1
ATOM 1600 C C . GLY B 1 88 ? 7.449 -23.578 4.059 1 67.56 88 GLY B C 1
ATOM 1601 O O . GLY B 1 88 ? 8.164 -22.734 3.506 1 67.56 88 GLY B O 1
ATOM 1602 N N . SER B 1 89 ? 7.859 -24.766 4.465 1 60.31 89 SER B N 1
ATOM 1603 C CA . SER B 1 89 ? 9.188 -25.281 4.168 1 60.31 89 SER B CA 1
ATOM 1604 C C . SER B 1 89 ? 9.227 -25.984 2.809 1 60.31 89 SER B C 1
ATOM 1606 O O . SER B 1 89 ? 10.258 -26.516 2.404 1 60.31 89 SER B O 1
ATOM 1608 N N . SER B 1 90 ? 8.125 -25.875 2.168 1 57.97 90 SER B N 1
ATOM 1609 C CA . SER B 1 90 ? 8.078 -26.703 0.962 1 57.97 90 SER B CA 1
ATOM 1610 C C . SER B 1 90 ? 8.734 -25.984 -0.217 1 57.97 90 SER B C 1
ATOM 1612 O O . SER B 1 90 ? 9.008 -26.594 -1.25 1 57.97 90 SER B O 1
ATOM 1614 N N . LEU B 1 91 ? 8.883 -24.656 -0.128 1 56.53 91 LEU B N 1
ATOM 1615 C CA . LEU B 1 91 ? 9.586 -23.922 -1.171 1 56.53 91 LEU B CA 1
ATOM 1616 C C . LEU B 1 91 ? 10.789 -23.188 -0.597 1 56.53 91 LEU B C 1
ATOM 1618 O O . LEU B 1 91 ? 10.766 -22.75 0.557 1 56.53 91 LEU B O 1
ATOM 1622 N N . PRO B 1 92 ? 11.961 -23.422 -1.278 1 51.78 92 PRO B N 1
ATOM 1623 C CA . PRO B 1 92 ? 13.102 -22.625 -0.812 1 51.78 92 PRO B CA 1
ATOM 1624 C C . PRO B 1 92 ? 12.742 -21.156 -0.588 1 51.78 92 PRO B C 1
ATOM 1626 O O . PRO B 1 92 ? 11.977 -20.578 -1.367 1 51.78 92 PRO B O 1
ATOM 1629 N N . ARG B 1 93 ? 13 -20.75 0.656 1 53.19 93 ARG B N 1
ATOM 1630 C CA . ARG B 1 93 ? 12.758 -19.359 1.048 1 53.19 93 ARG B CA 1
ATOM 1631 C C . ARG B 1 93 ? 13.492 -18.391 0.125 1 53.19 93 ARG B C 1
ATOM 1633 O O . ARG B 1 93 ? 14.664 -18.609 -0.199 1 53.19 93 ARG B O 1
ATOM 1640 N N . PRO B 1 94 ? 12.75 -17.609 -0.588 1 51.56 94 PRO B N 1
ATOM 1641 C CA . PRO B 1 94 ? 13.523 -16.594 -1.294 1 51.56 94 PRO B CA 1
ATOM 1642 C C . PRO B 1 94 ? 14.461 -15.82 -0.369 1 51.56 94 PRO B C 1
ATOM 1644 O O . PRO B 1 94 ? 14.156 -15.641 0.813 1 51.56 94 PRO B O 1
ATOM 1647 N N . GLN B 1 95 ? 15.727 -15.773 -0.669 1 48.28 95 GLN B N 1
ATOM 1648 C CA . GLN B 1 95 ? 16.688 -15 0.113 1 48.28 95 GLN B CA 1
ATOM 1649 C C . GLN B 1 95 ? 16.125 -13.625 0.461 1 48.28 95 GLN B C 1
ATOM 1651 O O . GLN B 1 95 ? 15.461 -12.992 -0.361 1 48.28 95 GLN B O 1
ATOM 1656 N N . PRO B 1 96 ? 15.867 -13.422 1.755 1 45.5 96 PRO B N 1
ATOM 1657 C CA . PRO B 1 96 ? 15.469 -12.078 2.182 1 45.5 96 PRO B CA 1
ATOM 1658 C C . PRO B 1 96 ? 16.094 -10.977 1.329 1 45.5 96 PRO B C 1
ATOM 1660 O O . PRO B 1 96 ? 17.312 -10.969 1.117 1 45.5 96 PRO B O 1
ATOM 1663 N N . GLY B 1 97 ? 15.68 -10.797 0.233 1 45.84 97 GLY B N 1
ATOM 1664 C CA . GLY B 1 97 ? 16.359 -9.633 -0.31 1 45.84 97 GLY B CA 1
ATOM 1665 C C . GLY B 1 97 ? 16.625 -8.562 0.73 1 45.84 97 GLY B C 1
ATOM 1666 O O . GLY B 1 97 ? 16.156 -8.656 1.866 1 45.84 97 GLY B O 1
ATOM 1667 N N . SER B 1 98 ? 17.766 -7.922 0.768 1 42.59 98 SER B N 1
ATOM 1668 C CA . SER B 1 98 ? 18.188 -6.824 1.632 1 42.59 98 SER B CA 1
ATOM 1669 C C . SER B 1 98 ? 17.047 -5.852 1.893 1 42.59 98 SER B C 1
ATOM 1671 O O . SER B 1 98 ? 16.891 -4.863 1.177 1 42.59 98 SER B O 1
ATOM 1673 N N . ALA B 1 99 ? 15.812 -6.336 1.972 1 47.06 99 ALA B N 1
ATOM 1674 C CA . ALA B 1 99 ? 14.883 -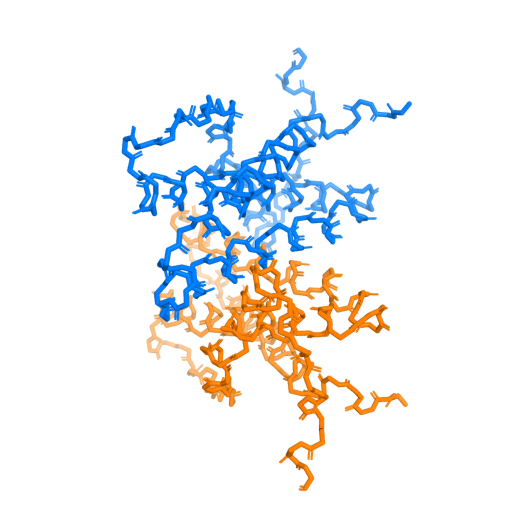5.273 2.348 1 47.06 99 ALA B CA 1
ATOM 1675 C C . ALA B 1 99 ? 15.477 -4.387 3.438 1 47.06 99 ALA B C 1
ATOM 1677 O O . ALA B 1 99 ? 15.852 -4.871 4.504 1 47.06 99 ALA B O 1
ATOM 1678 N N . GLU B 1 100 ? 16.375 -3.574 3.154 1 43.91 100 GLU B N 1
ATOM 1679 C CA . GLU B 1 100 ? 17.094 -2.672 4.043 1 43.91 100 GLU B CA 1
ATOM 1680 C C . GLU B 1 100 ? 16.188 -2.086 5.109 1 43.91 100 GLU B C 1
ATOM 1682 O O . GLU B 1 100 ? 15.062 -1.663 4.805 1 43.91 100 GLU B O 1
ATOM 1687 N N . PRO B 1 101 ? 16.5 -2.277 6.41 1 46.38 101 PRO B N 1
ATOM 1688 C CA . PRO B 1 101 ? 16.016 -1.663 7.641 1 46.38 101 PRO B CA 1
ATOM 1689 C C . PRO B 1 101 ? 15.609 -0.202 7.449 1 46.38 101 PRO B C 1
ATOM 1691 O O . PRO B 1 101 ? 15.117 0.435 8.391 1 46.38 101 PRO B O 1
ATOM 1694 N N . ALA B 1 102 ? 15.859 0.289 6.242 1 51.53 102 ALA B N 1
ATOM 1695 C CA . ALA B 1 102 ? 15.734 1.735 6.074 1 51.53 102 ALA B CA 1
ATOM 1696 C C . ALA B 1 102 ? 14.281 2.182 6.191 1 51.53 102 ALA B C 1
ATOM 1698 O O . ALA B 1 102 ? 14 3.373 6.336 1 51.53 102 ALA B O 1
ATOM 1699 N N . LEU B 1 103 ? 13.305 1.218 6.582 1 77.44 103 LEU B N 1
ATOM 1700 C CA . LEU B 1 103 ? 11.867 1.46 6.461 1 77.44 103 LEU B CA 1
ATOM 1701 C C . LEU B 1 103 ? 11.383 2.4 7.559 1 77.44 103 LEU B C 1
ATOM 1703 O O . LEU B 1 103 ? 10.727 3.404 7.277 1 77.44 103 LEU B O 1
ATOM 1707 N N . PRO B 1 104 ? 12.086 2.182 8.672 1 81.62 104 PRO B N 1
ATOM 1708 C CA . PRO B 1 104 ? 11.594 3.107 9.695 1 81.62 104 PRO B CA 1
ATOM 1709 C C . PRO B 1 104 ? 12.125 4.527 9.516 1 81.62 104 PRO B C 1
ATOM 1711 O O . PRO B 1 104 ? 11.383 5.496 9.695 1 81.62 104 PRO B O 1
ATOM 1714 N N . THR B 1 105 ? 13.375 4.633 9.094 1 87.44 105 THR B N 1
ATOM 1715 C CA . THR B 1 105 ? 13.977 5.953 8.914 1 87.44 105 THR B CA 1
ATOM 1716 C C . THR B 1 105 ? 13.297 6.707 7.777 1 87.44 105 THR B C 1
ATOM 1718 O O . THR B 1 105 ? 12.977 7.891 7.914 1 87.44 105 THR B O 1
ATOM 1721 N N . GLN B 1 106 ? 13.078 5.977 6.75 1 89.75 106 GLN B N 1
ATOM 1722 C CA . GLN B 1 106 ? 12.438 6.617 5.605 1 89.75 106 GLN B CA 1
ATOM 1723 C C . GLN B 1 106 ? 11 7.02 5.93 1 89.75 106 GLN B C 1
ATOM 1725 O O . GLN B 1 106 ? 10.531 8.078 5.5 1 89.75 106 GLN B O 1
ATOM 1730 N N . ARG B 1 107 ? 10.344 6.207 6.641 1 92.56 107 ARG B N 1
ATOM 1731 C CA . ARG B 1 107 ? 8.977 6.516 7.051 1 92.56 107 ARG B CA 1
ATOM 1732 C C . ARG B 1 107 ? 8.938 7.766 7.918 1 92.56 107 ARG B C 1
ATOM 1734 O O . ARG B 1 107 ? 8.078 8.633 7.727 1 92.56 107 ARG B O 1
ATOM 1741 N N . ARG B 1 108 ? 9.875 7.906 8.797 1 92.5 108 ARG B N 1
ATOM 1742 C CA . ARG B 1 108 ? 9.938 9.07 9.672 1 92.5 108 ARG B CA 1
ATOM 1743 C C . ARG B 1 108 ? 10.305 10.328 8.891 1 92.5 108 ARG B C 1
ATOM 1745 O O . ARG B 1 108 ? 9.781 11.414 9.164 1 92.5 108 ARG B O 1
ATOM 1752 N N . LEU B 1 109 ? 11.203 10.125 7.98 1 93 109 LEU B N 1
ATOM 1753 C CA . LEU B 1 109 ? 11.586 11.266 7.152 1 93 109 LEU B CA 1
ATOM 1754 C C . LEU B 1 109 ? 10.391 11.812 6.387 1 93 109 LEU B C 1
ATOM 1756 O O . LEU B 1 109 ? 10.188 13.031 6.332 1 93 109 LEU B O 1
ATOM 1760 N N . LEU B 1 110 ? 9.664 10.938 5.883 1 94.56 110 LEU B N 1
ATOM 1761 C CA . LEU B 1 110 ? 8.484 11.344 5.125 1 94.56 110 LEU B CA 1
ATOM 1762 C C . LEU B 1 110 ? 7.465 12.023 6.027 1 94.56 110 LEU B C 1
ATOM 1764 O O . LEU B 1 110 ? 6.965 13.102 5.707 1 94.56 110 LEU B O 1
ATOM 1768 N N . GLY B 1 111 ? 7.184 11.383 7.148 1 96.38 111 GLY B N 1
ATOM 1769 C CA . GLY B 1 111 ? 6.242 11.945 8.102 1 96.38 111 GLY B CA 1
ATOM 1770 C C . GLY B 1 111 ? 6.656 13.32 8.602 1 96.38 111 GLY B C 1
ATOM 1771 O O . GLY B 1 111 ? 5.836 14.234 8.672 1 96.38 111 GLY B O 1
ATOM 1772 N N . ASP B 1 112 ? 7.953 13.461 8.922 1 95.94 112 ASP B N 1
ATOM 1773 C CA . ASP B 1 112 ? 8.469 14.727 9.414 1 95.94 112 ASP B CA 1
ATOM 1774 C C . ASP B 1 112 ? 8.391 15.812 8.344 1 95.94 112 ASP B C 1
ATOM 1776 O O . ASP B 1 112 ? 8.117 16.969 8.648 1 95.94 112 ASP B O 1
ATOM 1780 N N . HIS B 1 113 ? 8.641 15.43 7.195 1 96.38 113 HIS B N 1
ATOM 1781 C CA . HIS B 1 113 ? 8.539 16.359 6.078 1 96.38 113 HIS B CA 1
ATOM 1782 C C . HIS B 1 113 ? 7.121 16.906 5.945 1 96.38 113 HIS B C 1
ATOM 1784 O O . HIS B 1 113 ? 6.922 18.125 5.895 1 96.38 113 HIS B O 1
ATOM 1790 N N . TYR B 1 114 ? 6.199 16.062 5.984 1 94.88 114 TYR B N 1
ATOM 1791 C CA . TYR B 1 114 ? 4.82 16.484 5.754 1 94.88 114 TYR B CA 1
ATOM 1792 C C . TYR B 1 114 ? 4.242 17.172 6.98 1 94.88 114 TYR B C 1
ATOM 1794 O O . TYR B 1 114 ? 3.447 18.109 6.859 1 94.88 114 TYR B O 1
ATOM 1802 N N . LEU B 1 115 ? 4.656 16.703 8.109 1 95.94 115 LEU B N 1
ATOM 1803 C CA . LEU B 1 115 ? 4.09 17.234 9.344 1 95.94 115 LEU B CA 1
ATOM 1804 C C . LEU B 1 115 ? 4.801 1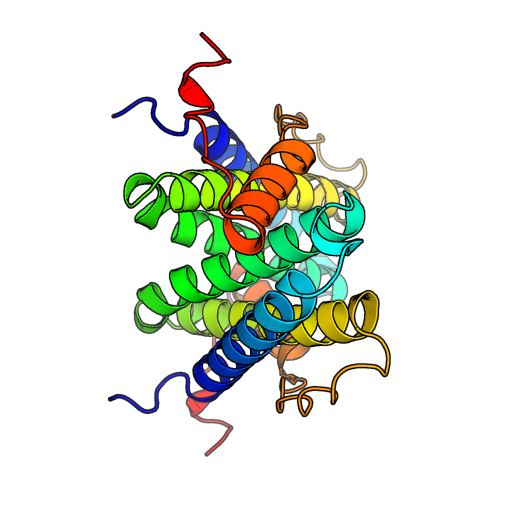8.531 9.75 1 95.94 115 LEU B C 1
ATOM 1806 O O . LEU B 1 115 ? 4.148 19.516 10.086 1 95.94 115 LEU B O 1
ATOM 1810 N N . ASN B 1 116 ? 6.129 18.5 9.633 1 96.06 116 ASN B N 1
ATOM 1811 C CA . ASN B 1 116 ? 6.902 19.594 10.211 1 96.06 116 ASN B CA 1
ATOM 1812 C C . ASN B 1 116 ? 7.688 20.359 9.141 1 96.06 116 ASN B C 1
ATOM 1814 O O . ASN B 1 116 ? 8.391 21.312 9.453 1 96.06 116 ASN B O 1
ATOM 1818 N N . GLY B 1 117 ? 7.641 19.953 7.934 1 94 117 GLY B N 1
ATOM 1819 C CA . GLY B 1 117 ? 8.352 20.625 6.867 1 94 117 GLY B CA 1
ATOM 1820 C C . GLY B 1 117 ? 9.836 20.297 6.828 1 94 117 GLY B C 1
ATOM 1821 O O . GLY B 1 117 ? 10.633 21.062 6.281 1 94 117 GLY B O 1
ATOM 1822 N N . ALA B 1 118 ? 10.18 19.188 7.41 1 92.81 118 ALA B N 1
ATOM 1823 C CA . ALA B 1 118 ? 11.586 18.766 7.41 1 92.81 118 ALA B CA 1
ATOM 1824 C C . ALA B 1 118 ? 12.078 18.5 5.992 1 92.81 118 ALA B C 1
ATOM 1826 O O . ALA B 1 118 ? 11.344 17.953 5.164 1 92.81 118 ALA B O 1
ATOM 1827 N N . ALA B 1 119 ? 13.336 18.859 5.695 1 89.75 119 ALA B N 1
ATOM 1828 C CA . ALA B 1 119 ? 13.938 18.625 4.383 1 89.75 119 ALA B CA 1
ATOM 1829 C C . ALA B 1 119 ? 14.125 17.141 4.129 1 89.75 119 ALA B C 1
ATOM 1831 O O . ALA B 1 119 ? 14.43 16.375 5.051 1 89.75 119 ALA B O 1
ATOM 1832 N N . LEU B 1 120 ? 13.914 16.688 2.922 1 88.81 120 LEU B N 1
ATOM 1833 C CA . LEU B 1 120 ? 14.062 15.289 2.535 1 88.81 120 LEU B CA 1
ATOM 1834 C C . LEU B 1 120 ? 15.461 15.016 1.993 1 88.81 120 LEU B C 1
ATOM 1836 O O . LEU B 1 120 ? 15.898 15.672 1.047 1 88.81 120 LEU B O 1
ATOM 1840 N N . ALA B 1 121 ? 16.516 15.219 2.814 1 62.16 121 ALA B N 1
ATOM 1841 C CA . ALA B 1 121 ? 17.891 15.102 2.336 1 62.16 121 ALA B CA 1
ATOM 1842 C C . ALA B 1 121 ? 18.031 13.969 1.329 1 62.16 121 ALA B C 1
ATOM 1844 O O . ALA B 1 121 ? 17.281 12.984 1.388 1 62.16 121 ALA B O 1
ATOM 1845 N N . ASP B 1 122 ? 18.656 14.172 0.258 1 52.03 122 ASP B N 1
ATOM 1846 C CA . ASP B 1 122 ? 18.938 13.18 -0.77 1 52.03 122 ASP B CA 1
ATOM 1847 C C . ASP B 1 122 ? 19.547 11.914 -0.159 1 52.03 122 ASP B C 1
ATOM 1849 O O . ASP B 1 122 ? 20.594 11.961 0.479 1 52.03 122 ASP B O 1
ATOM 1853 N N . GLU B 1 123 ? 18.812 11.18 0.542 1 47.16 123 GLU B N 1
ATOM 1854 C CA . GLU B 1 123 ? 19.469 9.953 0.998 1 47.16 123 GLU B CA 1
ATOM 1855 C C . GLU B 1 123 ? 20.422 9.406 -0.061 1 47.16 123 GLU B C 1
ATOM 1857 O O . GLU B 1 123 ? 21.109 8.414 0.174 1 47.16 123 GLU B O 1
ATOM 1862 N N . GLN B 1 124 ? 20.25 9.656 -1.249 1 43.88 124 GLN B N 1
ATOM 1863 C CA . GLN B 1 124 ? 21.312 9.242 -2.15 1 43.88 124 GLN B CA 1
ATOM 1864 C C . GLN B 1 124 ? 22.672 9.742 -1.665 1 43.88 124 GLN B C 1
ATOM 1866 O O . GLN B 1 124 ? 23.703 9.117 -1.923 1 43.88 124 GLN B O 1
ATOM 1871 N N . ARG B 1 125 ? 22.797 10.859 -1.052 1 37.31 125 ARG B N 1
ATOM 1872 C CA . ARG B 1 125 ? 24.125 11.367 -0.704 1 37.31 125 ARG B CA 1
ATOM 1873 C C . ARG B 1 125 ? 24.672 10.68 0.542 1 37.31 125 ARG B C 1
ATOM 1875 O O . ARG B 1 125 ? 25.859 10.734 0.813 1 37.31 125 ARG B O 1
ATOM 1882 N N . ALA B 1 126 ? 24.016 10.258 1.523 1 36.47 126 ALA B N 1
ATOM 1883 C CA . ALA B 1 126 ? 24.641 9.609 2.668 1 36.47 126 ALA B CA 1
ATOM 1884 C C . ALA B 1 126 ? 25.188 8.234 2.291 1 36.47 126 ALA B C 1
ATOM 1886 O O . ALA B 1 126 ? 25.906 7.605 3.074 1 36.47 126 ALA B O 1
ATOM 1887 N N . GLN B 1 127 ? 24.703 7.555 1.393 1 30.8 127 GLN B N 1
ATOM 1888 C CA . GLN B 1 127 ? 25.219 6.238 1.042 1 30.8 127 GLN B CA 1
ATOM 1889 C C . GLN B 1 127 ? 26.344 6.352 0.016 1 30.8 127 GLN B C 1
ATOM 1891 O O . GLN B 1 127 ? 26.875 5.336 -0.447 1 30.8 127 GLN B O 1
ATOM 1896 N N . ALA B 1 128 ? 26.828 7.594 -0.197 1 29.25 128 ALA B N 1
ATOM 1897 C CA . ALA B 1 128 ? 28.141 7.672 -0.839 1 29.25 128 ALA B CA 1
ATOM 1898 C C . ALA B 1 128 ? 29.25 7.727 0.199 1 29.25 128 ALA B C 1
ATOM 1900 O O . ALA B 1 128 ? 29.125 8.398 1.227 1 29.25 128 ALA B O 1
#

Nearest PDB structures (foldseek):
  6wy8-assembly1_D  TM=7.750E-01  e=1.306E+00  Thermomonospora curvata DSM 43183
  6wy9-assembly1_A-2  TM=6.726E-01  e=6.702E-01  Thermomonospora curvata DSM 43183
  6wy8-assembly1_D  TM=7.822E-01  e=1.807E+00  Thermomonospora curvata DSM 43183
  6wy9-assembly1_A-2  TM=5.617E-01  e=7.571E-01  Thermomonospora curvata DSM 43183

Sequence (256 aa):
MSNTHSQGRGDLAHARHVEAALLDYLRGQSARHEALVIAAVGELRIRIDAADALLARADASQSAAIAFRLGAAEAARLAAQTHFELVGSSLPRPQPGSAEPALPTQRRLLGDHYLNGAALADEQRAQAMSNTHSQGRGDLAHARHVEAALLDYLRGQSARHEALVIAAVGELRIRIDAADALLARADASQSAAIAFRLGAAEAARLAAQTHFELVGSSLPRPQPGSAEPALPTQRRLLGDHYLNGAALADEQRAQA

pLDDT: mean 83.57, std 19.18, range [28.81, 98.06]

Solvent-accessible surface area (backbone atoms only — not comparable to full-atom values): 13473 Å² total; per-residue (Å²): 124,80,76,68,58,48,68,27,52,51,22,38,51,47,20,51,49,46,47,52,54,46,46,59,53,35,64,76,39,80,59,57,76,37,67,68,51,19,34,50,47,15,52,46,49,43,35,44,51,30,19,54,31,23,52,78,42,24,85,76,39,71,67,34,34,51,41,17,34,48,33,8,36,51,22,26,51,46,32,56,50,50,45,44,71,74,44,44,87,75,41,85,72,72,72,76,60,80,57,62,78,53,54,61,59,51,30,31,48,51,10,33,23,74,60,71,63,44,79,76,69,64,64,72,60,73,78,101,126,79,77,68,56,49,68,26,52,52,24,38,51,47,20,52,51,47,46,54,54,47,46,58,55,34,64,74,40,82,58,57,76,36,68,69,51,19,34,50,48,16,51,45,49,42,35,44,50,29,18,52,32,24,52,76,41,24,83,76,40,70,66,35,34,52,42,17,36,50,33,8,36,50,21,27,51,44,30,55,50,49,44,45,72,75,44,43,87,75,41,85,72,71,71,76,63,81,61,62,81,55,55,62,60,53,30,31,49,50,9,32,23,74,60,71,62,44,80,80,69,63,63,73,61,73,78,102